Protein AF-A0A6J8AAA7-F1 (afdb_monomer)

Structure (mmCIF, N/CA/C/O backbone):
data_AF-A0A6J8AAA7-F1
#
_entry.id   AF-A0A6J8AAA7-F1
#
loop_
_atom_site.group_PDB
_atom_site.id
_atom_site.type_symbol
_atom_site.label_atom_id
_atom_site.label_alt_id
_atom_site.label_comp_id
_atom_site.label_asym_id
_atom_site.label_entity_id
_atom_site.label_seq_id
_atom_site.pdbx_PDB_ins_code
_atom_site.Cartn_x
_atom_site.Cartn_y
_atom_site.Cartn_z
_atom_site.occupancy
_atom_site.B_iso_or_equiv
_atom_site.auth_seq_id
_atom_site.auth_comp_id
_atom_site.auth_asym_id
_atom_site.auth_atom_id
_atom_site.pdbx_PDB_model_num
ATOM 1 N N . MET A 1 1 ? -55.627 -33.754 107.029 1.00 36.22 1 MET A N 1
ATOM 2 C CA . MET A 1 1 ? -54.976 -35.069 107.126 1.00 36.22 1 MET A CA 1
ATOM 3 C C . MET A 1 1 ? -54.067 -35.157 105.917 1.00 36.22 1 MET A C 1
ATOM 5 O O . MET A 1 1 ? -54.561 -35.447 104.839 1.00 36.22 1 MET A O 1
ATOM 9 N N . ASN A 1 2 ? -52.818 -34.756 106.173 1.00 35.97 2 ASN A N 1
ATOM 10 C CA . ASN A 1 2 ? -51.546 -34.975 105.475 1.00 35.97 2 ASN A CA 1
ATOM 11 C C . ASN A 1 2 ? -51.432 -34.416 104.042 1.00 35.97 2 ASN A C 1
ATOM 13 O O . ASN A 1 2 ? -52.230 -34.781 103.188 1.00 35.97 2 ASN A O 1
ATOM 17 N N . ASP A 1 3 ? -50.614 -33.400 103.747 1.00 39.09 3 ASP A N 1
ATOM 18 C CA . ASP A 1 3 ? -49.159 -33.162 103.955 1.00 39.09 3 ASP A CA 1
ATOM 19 C C . ASP A 1 3 ? -48.295 -33.662 102.776 1.00 39.09 3 ASP A C 1
ATOM 21 O O . ASP A 1 3 ? -48.600 -34.693 102.180 1.00 39.09 3 ASP A O 1
ATOM 25 N N . GLU A 1 4 ? -47.210 -32.904 102.543 1.00 40.69 4 GLU A N 1
ATOM 26 C CA . GLU A 1 4 ? -45.951 -33.203 101.814 1.00 40.69 4 GLU A CA 1
ATOM 27 C C . GLU A 1 4 ? -45.884 -32.817 100.317 1.00 40.69 4 GLU A C 1
ATOM 29 O O . GLU A 1 4 ? -46.681 -33.261 99.494 1.00 40.69 4 GLU A O 1
ATOM 34 N N . GLU A 1 5 ? -45.132 -31.758 99.962 1.00 43.62 5 GLU A N 1
ATOM 35 C CA . GLU A 1 5 ? -43.654 -31.663 99.753 1.00 43.62 5 GLU A CA 1
ATOM 36 C C . GLU A 1 5 ? -43.231 -32.249 98.390 1.00 43.62 5 GLU A C 1
ATOM 38 O O . GLU A 1 5 ? -43.590 -33.361 98.033 1.00 43.62 5 GLU A O 1
ATOM 43 N N . GLU A 1 6 ? -42.721 -31.450 97.449 1.00 42.34 6 GLU A N 1
ATOM 44 C CA . GLU A 1 6 ? -41.347 -30.930 97.295 1.00 42.34 6 GLU A CA 1
ATOM 45 C C . GLU A 1 6 ? -40.509 -31.784 96.312 1.00 42.34 6 GLU A C 1
ATOM 47 O O . GLU A 1 6 ? -40.556 -33.008 96.296 1.00 42.34 6 GLU A O 1
ATOM 52 N N . PHE A 1 7 ? -39.711 -31.066 95.513 1.00 35.59 7 PHE A N 1
ATOM 53 C CA . PHE A 1 7 ? -38.428 -31.452 94.914 1.00 35.59 7 PHE A CA 1
ATOM 54 C C . PHE A 1 7 ? -38.331 -31.669 93.386 1.00 35.59 7 PHE A C 1
ATOM 56 O O . PHE A 1 7 ? -38.690 -32.683 92.796 1.00 35.59 7 PHE A O 1
ATOM 63 N N . SER A 1 8 ? -37.728 -30.639 92.787 1.00 44.31 8 SER A N 1
ATOM 64 C CA . SER A 1 8 ? -36.892 -30.543 91.586 1.00 44.31 8 SER A CA 1
ATOM 65 C C . SER A 1 8 ? -36.182 -31.804 91.077 1.00 44.31 8 SER A C 1
ATOM 67 O O . SER A 1 8 ? -35.507 -32.469 91.856 1.00 44.31 8 SER A O 1
ATOM 69 N N . HIS A 1 9 ? -36.129 -31.968 89.746 1.00 39.09 9 HIS A N 1
ATOM 70 C CA . HIS A 1 9 ? -34.878 -32.214 89.005 1.00 39.09 9 HIS A CA 1
ATOM 71 C C . HIS A 1 9 ? -35.027 -31.914 87.502 1.00 39.09 9 HIS A C 1
ATOM 73 O O . HIS A 1 9 ? -35.901 -32.443 86.819 1.00 39.09 9 HIS A O 1
ATOM 79 N N . GLU A 1 10 ? -34.135 -31.058 87.008 1.00 42.94 10 GLU A N 1
ATOM 80 C CA . GLU A 1 10 ? -33.742 -30.938 85.602 1.00 42.94 10 GLU A CA 1
ATOM 81 C C . GLU A 1 10 ? -33.178 -32.287 85.108 1.00 42.94 10 GLU A C 1
ATOM 83 O O . GLU A 1 10 ? -32.609 -33.049 85.898 1.00 42.94 10 GLU A O 1
ATOM 88 N N . PRO A 1 11 ? -33.259 -32.570 83.800 1.00 45.44 11 PRO A N 1
ATOM 89 C CA . PRO A 1 11 ? -31.979 -32.703 83.125 1.00 45.44 11 PRO A CA 1
ATOM 90 C C . PRO A 1 11 ? -31.897 -31.959 81.791 1.00 45.44 11 PRO A C 1
ATOM 92 O O . PRO A 1 11 ? -32.858 -31.769 81.047 1.00 45.44 11 PRO A O 1
ATOM 95 N N . ASP A 1 12 ? -30.655 -31.571 81.566 1.00 38.53 12 ASP A N 1
ATOM 96 C CA . ASP A 1 12 ? -30.047 -30.761 80.532 1.00 38.53 12 ASP A CA 1
ATOM 97 C C . ASP A 1 12 ? -29.782 -31.557 79.224 1.00 38.53 12 ASP A C 1
ATOM 99 O O . ASP A 1 12 ? -29.761 -32.788 79.204 1.00 38.53 12 ASP A O 1
ATOM 103 N N . VAL A 1 13 ? -29.454 -30.797 78.173 1.00 43.19 13 VAL A N 1
ATOM 104 C CA . VAL A 1 13 ? -28.613 -31.151 77.012 1.00 43.19 13 VAL A CA 1
ATOM 105 C C . VAL A 1 13 ? -29.236 -31.813 75.759 1.00 43.19 13 VAL A C 1
ATOM 107 O O . VAL A 1 13 ? -29.520 -33.001 75.702 1.00 43.19 13 VAL A O 1
ATOM 110 N N . HIS A 1 14 ? -29.248 -30.998 74.691 1.00 46.91 14 HIS A N 1
ATOM 111 C CA . HIS A 1 14 ? -29.038 -31.289 73.256 1.00 46.91 14 HIS A CA 1
ATOM 112 C C . HIS A 1 14 ? -29.807 -32.434 72.566 1.00 46.91 14 HIS A C 1
ATOM 114 O O . HIS A 1 14 ? -29.471 -33.596 72.733 1.00 46.91 14 HIS A O 1
ATOM 120 N N . ASP A 1 15 ? -30.644 -32.089 71.575 1.00 40.94 15 ASP A N 1
ATOM 121 C CA . ASP A 1 15 ? -30.243 -32.236 70.160 1.00 40.94 15 ASP A CA 1
ATOM 122 C C . ASP A 1 15 ? -31.208 -31.476 69.221 1.00 40.94 15 ASP A C 1
ATOM 124 O O . ASP A 1 15 ? -32.373 -31.825 69.042 1.00 40.94 15 ASP A O 1
ATOM 128 N N . MET A 1 16 ? -30.716 -30.396 68.617 1.00 41.22 16 MET A N 1
ATOM 129 C CA . MET A 1 16 ? -31.318 -29.750 67.448 1.00 41.22 16 MET A CA 1
ATOM 130 C C . MET A 1 16 ? -30.318 -29.965 66.313 1.00 41.22 16 MET A C 1
ATOM 132 O O . MET A 1 16 ? -29.199 -29.455 66.432 1.00 41.22 16 MET A O 1
ATOM 136 N N . PRO A 1 17 ? -30.665 -30.636 65.197 1.00 42.09 17 PRO A N 1
ATOM 137 C CA . PRO A 1 17 ? -29.724 -30.832 64.106 1.00 42.09 17 PRO A CA 1
ATOM 138 C C . PRO A 1 17 ? -29.604 -29.526 63.317 1.00 42.09 17 PRO A C 1
ATOM 140 O O . PRO A 1 17 ? -30.240 -29.309 62.287 1.00 42.09 17 PRO A O 1
ATOM 143 N N . SER A 1 18 ? -28.765 -28.623 63.816 1.00 46.88 18 SER A N 1
ATOM 144 C CA . SER A 1 18 ? -28.314 -27.449 63.090 1.00 46.88 18 SER A CA 1
ATOM 145 C C . SER A 1 18 ? -26.912 -27.707 62.546 1.00 46.88 18 SER A C 1
ATOM 147 O O . SER A 1 18 ? -25.972 -27.951 63.299 1.00 46.88 18 SER A O 1
ATOM 149 N N . ARG A 1 19 ? -26.772 -27.490 61.226 1.00 49.47 19 ARG A N 1
ATOM 150 C CA . ARG A 1 19 ? -25.566 -26.942 60.568 1.00 49.47 19 ARG A CA 1
ATOM 151 C C . ARG A 1 19 ? -24.598 -27.917 59.866 1.00 49.47 19 ARG A C 1
ATOM 153 O O . ARG A 1 19 ? -23.401 -27.903 60.127 1.00 49.47 19 ARG A O 1
ATOM 160 N N . ALA A 1 20 ? -25.064 -28.597 58.812 1.00 46.69 20 ALA A N 1
ATOM 161 C CA . ALA A 1 20 ? -24.189 -29.190 57.775 1.00 46.69 20 ALA A CA 1
ATOM 162 C C . ALA A 1 20 ? -23.986 -28.310 56.508 1.00 46.69 20 ALA A C 1
ATOM 164 O O . ALA A 1 20 ? -23.177 -28.627 55.642 1.00 46.69 20 ALA A O 1
ATOM 165 N N . VAL A 1 21 ? -24.661 -27.161 56.392 1.00 45.12 21 VAL A N 1
ATOM 166 C CA . VAL A 1 21 ? -24.661 -26.301 55.181 1.00 45.12 21 VAL A CA 1
ATOM 167 C C . VAL A 1 21 ? -23.391 -25.434 54.937 1.00 45.12 21 VAL A C 1
ATOM 169 O O . VAL A 1 21 ? -23.125 -25.094 53.782 1.00 45.12 21 VAL A O 1
ATOM 172 N N . PRO A 1 22 ? -22.551 -25.049 55.930 1.00 47.41 22 PRO A N 1
ATOM 173 C CA . PRO A 1 22 ? -21.427 -24.135 55.667 1.00 47.41 22 PRO A CA 1
ATOM 174 C C . PRO A 1 22 ? -20.267 -24.738 54.863 1.00 47.41 22 PRO A C 1
ATOM 176 O O . PRO A 1 22 ? -19.518 -23.983 54.242 1.00 47.41 22 PRO A O 1
ATOM 179 N N . ARG A 1 23 ? -20.084 -26.068 54.895 1.00 42.62 23 ARG A N 1
ATOM 180 C CA . ARG A 1 23 ? -18.950 -26.736 54.232 1.00 42.62 23 ARG A CA 1
ATOM 181 C C . ARG A 1 23 ? -19.133 -26.795 52.714 1.00 42.62 23 ARG A C 1
ATOM 183 O O . ARG A 1 23 ? -18.259 -26.309 52.008 1.00 42.62 23 ARG A O 1
ATOM 190 N N . GLN A 1 24 ? -20.310 -27.202 52.230 1.00 50.34 24 GLN A N 1
ATOM 191 C CA . GLN A 1 24 ? -20.616 -27.233 50.790 1.00 50.34 24 GLN A CA 1
ATOM 192 C C . GLN A 1 24 ? -20.524 -25.852 50.126 1.00 50.34 24 GLN A C 1
ATOM 194 O O . GLN A 1 24 ? -19.993 -25.732 49.028 1.00 50.34 24 GLN A O 1
ATOM 199 N N . LYS A 1 25 ? -20.978 -24.777 50.791 1.00 47.81 25 LYS A N 1
ATOM 200 C CA . LYS A 1 25 ? -20.863 -23.417 50.229 1.00 47.81 25 LYS A CA 1
ATOM 201 C C . LYS A 1 25 ? -19.410 -22.963 50.067 1.00 47.81 25 LYS A C 1
ATOM 203 O O . LYS A 1 25 ? -19.099 -22.315 49.075 1.00 47.81 25 LYS A O 1
ATOM 208 N N . LYS A 1 26 ? -18.524 -23.291 51.015 1.00 49.47 26 LYS A N 1
ATOM 209 C CA . LYS A 1 26 ? -17.093 -22.958 50.906 1.00 49.47 26 LYS A CA 1
ATOM 210 C C . LYS A 1 26 ? -16.407 -23.755 49.798 1.00 49.47 26 LYS A C 1
ATOM 212 O O . LYS A 1 26 ? -15.585 -23.197 49.084 1.00 49.47 26 LYS A O 1
ATOM 217 N N . GLU A 1 27 ? -16.790 -25.015 49.636 1.00 58.94 27 GLU A N 1
ATOM 218 C CA . GLU A 1 27 ? -16.270 -25.916 48.605 1.00 58.94 27 GLU A CA 1
ATOM 219 C C . GLU A 1 27 ? -16.672 -25.444 47.199 1.00 58.94 27 GLU A C 1
ATOM 221 O O . GLU A 1 27 ? -15.818 -25.267 46.334 1.00 58.94 27 GLU A O 1
ATOM 226 N N . ILE A 1 28 ? -17.943 -25.068 47.018 1.00 54.06 28 ILE A N 1
ATOM 227 C CA . ILE A 1 28 ? -18.456 -24.487 45.767 1.00 54.06 28 ILE A CA 1
ATOM 228 C C . ILE A 1 28 ? -17.740 -23.173 45.426 1.00 54.06 28 ILE A C 1
ATOM 230 O O . ILE A 1 28 ? -17.341 -22.975 44.282 1.00 54.06 28 ILE A O 1
ATOM 234 N N . VAL A 1 29 ? -17.538 -22.283 46.406 1.00 55.53 29 VAL A N 1
ATOM 235 C CA . VAL A 1 29 ? -16.807 -21.020 46.190 1.00 55.53 29 VAL A CA 1
ATOM 236 C C . VAL A 1 29 ? -15.352 -21.291 45.801 1.00 55.53 29 VAL A C 1
ATOM 238 O O . VAL A 1 29 ? -14.858 -20.681 44.855 1.00 55.53 29 VAL A O 1
ATOM 241 N N . SER A 1 30 ? -14.691 -22.249 46.458 1.00 65.06 30 SER A N 1
ATOM 242 C CA . SER A 1 30 ? -13.317 -22.624 46.114 1.00 65.06 30 SER A CA 1
ATOM 243 C C . SER A 1 30 ? -13.204 -23.228 44.715 1.00 65.06 30 SER A C 1
ATOM 245 O O . SER A 1 30 ? -12.256 -22.926 43.997 1.00 65.06 30 SER A O 1
ATOM 247 N N . GLU A 1 31 ? -14.190 -24.012 44.280 1.00 65.44 31 GLU A N 1
ATOM 248 C CA . GLU A 1 31 ? -14.182 -24.625 42.954 1.00 65.44 31 GLU A CA 1
ATOM 249 C C . GLU A 1 31 ? -14.510 -23.622 41.840 1.00 65.44 31 GLU A C 1
ATOM 251 O O . GLU A 1 31 ? -13.949 -23.696 40.744 1.00 65.44 31 GLU A O 1
ATOM 256 N N . ILE A 1 32 ? -15.360 -22.633 42.128 1.00 59.97 32 ILE A N 1
ATOM 257 C CA . ILE A 1 32 ? -15.607 -21.491 41.241 1.00 59.97 32 ILE A CA 1
ATOM 258 C C . ILE A 1 32 ? -14.330 -20.656 41.080 1.00 59.97 32 ILE A C 1
ATOM 260 O O . ILE A 1 32 ? -13.955 -20.337 39.951 1.00 59.97 32 ILE A O 1
ATOM 264 N N . ASP A 1 33 ? -13.619 -20.359 42.171 1.00 65.69 33 ASP A N 1
ATOM 265 C CA . ASP A 1 33 ? -12.352 -19.619 42.120 1.00 65.69 33 ASP A CA 1
ATOM 266 C C . ASP A 1 33 ? -11.262 -20.382 41.349 1.00 65.69 33 ASP A C 1
ATOM 268 O O . ASP A 1 33 ? -10.479 -19.776 40.609 1.00 65.69 33 ASP A O 1
ATOM 272 N N . LEU A 1 34 ? -11.244 -21.714 41.450 1.00 64.75 34 LEU A N 1
ATOM 273 C CA . LEU A 1 34 ? -10.313 -22.574 40.717 1.00 64.75 34 LEU A CA 1
ATOM 274 C C . LEU A 1 34 ? -10.634 -22.599 39.214 1.00 64.75 34 LEU A C 1
ATOM 276 O O . LEU A 1 34 ? -9.734 -22.428 38.390 1.00 64.75 34 LEU A O 1
ATOM 280 N N . LYS A 1 35 ? -11.917 -22.702 38.841 1.00 68.19 35 LYS A N 1
ATOM 281 C CA . LYS A 1 35 ? -12.373 -22.640 37.439 1.00 68.19 35 LYS A CA 1
ATOM 282 C C . LYS A 1 35 ? -12.124 -21.267 36.806 1.00 68.19 35 LYS A C 1
ATOM 284 O O . LYS A 1 35 ? -11.655 -21.200 35.672 1.00 68.19 35 LYS A O 1
ATOM 289 N N . LEU A 1 36 ? -12.343 -20.180 37.549 1.00 60.81 36 LEU A N 1
ATOM 290 C CA . LEU A 1 36 ? -12.023 -18.813 37.114 1.00 60.81 36 LEU A CA 1
ATOM 291 C C . LEU A 1 36 ? -10.515 -18.611 36.907 1.00 60.81 36 LEU A C 1
ATOM 293 O O . LEU A 1 36 ? -10.104 -17.970 35.938 1.00 60.81 36 LEU A O 1
ATOM 297 N N . SER A 1 37 ? -9.687 -19.186 37.782 1.00 66.88 37 SER A N 1
ATOM 298 C CA . SER A 1 37 ? -8.224 -19.110 37.677 1.00 66.88 37 SER A CA 1
ATOM 299 C C . SER A 1 37 ? -7.692 -19.895 36.474 1.00 66.88 37 SER A C 1
ATOM 301 O O . SER A 1 37 ? -6.821 -19.404 35.755 1.00 66.88 37 SER A O 1
ATOM 303 N N . LEU A 1 38 ? -8.256 -21.075 36.195 1.00 68.56 38 LEU A N 1
ATOM 304 C CA . LEU A 1 38 ? -7.918 -21.880 35.015 1.00 68.56 38 LEU A CA 1
ATOM 305 C C . LEU A 1 38 ? -8.320 -21.182 33.709 1.00 68.56 38 LEU A C 1
ATOM 307 O O . LEU A 1 38 ? -7.537 -21.149 32.762 1.00 68.56 38 LEU A O 1
ATOM 311 N N . GLN A 1 39 ? -9.487 -20.536 33.680 1.00 61.16 39 GLN A N 1
ATOM 312 C CA . GLN A 1 39 ? -9.955 -19.791 32.510 1.00 61.16 39 GLN A CA 1
ATOM 313 C C . GLN A 1 39 ? -9.120 -18.522 32.254 1.00 61.16 39 GLN A C 1
ATOM 315 O O . GLN A 1 39 ? -8.851 -18.166 31.105 1.00 61.16 39 GLN A O 1
ATOM 320 N N . ALA A 1 40 ? -8.649 -17.855 33.314 1.00 59.91 40 ALA A N 1
ATOM 321 C CA . ALA A 1 40 ? -7.703 -16.745 33.204 1.00 59.91 40 ALA A CA 1
ATOM 322 C C . ALA A 1 40 ? -6.335 -17.206 32.666 1.00 59.91 40 ALA A C 1
ATOM 324 O O . ALA A 1 40 ? -5.709 -16.493 31.875 1.00 59.91 40 ALA A O 1
ATOM 325 N N . LEU A 1 41 ? -5.891 -18.416 33.017 1.00 56.91 41 LEU A N 1
ATOM 326 C CA . LEU A 1 41 ? -4.648 -19.000 32.514 1.00 56.91 41 LEU A CA 1
ATOM 327 C C . LEU A 1 41 ? -4.767 -19.422 31.036 1.00 56.91 41 LEU A C 1
ATOM 329 O O . LEU A 1 41 ? -3.854 -19.153 30.253 1.00 56.91 41 LEU A O 1
ATOM 333 N N . GLU A 1 42 ? -5.907 -19.991 30.626 1.00 59.31 42 GLU A N 1
ATOM 334 C CA . GLU A 1 42 ? -6.230 -20.329 29.225 1.00 59.31 42 GLU A CA 1
ATOM 335 C C . GLU A 1 42 ? -6.336 -19.093 28.316 1.00 59.31 42 GLU A C 1
ATOM 337 O O . GLU A 1 42 ? -5.838 -19.082 27.188 1.00 59.31 42 GLU A O 1
ATOM 342 N N . ASN A 1 43 ? -6.947 -18.012 28.804 1.00 54.00 43 ASN A N 1
ATOM 343 C CA . ASN A 1 43 ? -7.040 -16.756 28.057 1.00 54.00 43 ASN A CA 1
ATOM 344 C C . ASN A 1 43 ? -5.672 -16.063 27.932 1.00 54.00 43 ASN A C 1
ATOM 346 O O . ASN A 1 43 ? -5.362 -15.484 26.888 1.00 54.00 43 ASN A O 1
ATOM 350 N N . THR A 1 44 ? -4.821 -16.186 28.956 1.00 49.81 44 THR A N 1
ATOM 351 C CA . THR A 1 44 ? -3.431 -15.708 28.909 1.00 49.81 44 THR A CA 1
ATOM 352 C C . THR A 1 44 ? -2.602 -16.504 27.893 1.00 49.81 44 THR A C 1
ATOM 354 O O . THR A 1 44 ? -1.897 -15.907 27.082 1.00 49.81 44 THR A O 1
ATOM 357 N N . THR A 1 45 ? -2.744 -17.835 27.862 1.00 48.53 45 THR A N 1
ATOM 358 C CA . THR A 1 45 ? -2.028 -18.732 26.927 1.00 48.53 45 THR A CA 1
ATOM 359 C C . THR A 1 45 ? -2.510 -18.630 25.474 1.00 48.53 45 THR A C 1
ATOM 361 O O . THR A 1 45 ? -1.713 -18.789 24.544 1.00 48.53 45 THR A O 1
ATOM 364 N N . ARG A 1 46 ? -3.781 -18.275 25.240 1.00 47.41 46 ARG A N 1
ATOM 365 C CA . ARG A 1 46 ? -4.288 -17.918 23.900 1.00 47.41 46 ARG A CA 1
ATOM 366 C C . ARG A 1 46 ? -3.727 -16.594 23.370 1.00 47.41 46 ARG A C 1
ATOM 368 O O . ARG A 1 46 ? -3.636 -16.426 22.158 1.00 47.41 46 ARG A O 1
ATOM 375 N N . SER A 1 47 ? -3.324 -15.672 24.247 1.00 45.84 47 SER A N 1
ATOM 376 C CA . SER A 1 47 ? -2.724 -14.387 23.855 1.00 45.84 47 SER A CA 1
ATOM 377 C C . SER A 1 47 ? -1.215 -14.499 23.567 1.00 45.84 47 SER A C 1
ATOM 379 O O . SER A 1 47 ? -0.698 -13.824 22.677 1.00 45.84 47 SER A O 1
ATOM 381 N N . THR A 1 48 ? -0.492 -15.401 24.244 1.00 40.62 48 THR A N 1
ATOM 382 C CA . THR A 1 48 ? 0.964 -15.583 24.065 1.00 40.62 48 THR A CA 1
ATOM 383 C C . THR A 1 48 ? 1.380 -16.367 22.817 1.00 40.62 48 THR A C 1
ATOM 385 O O . THR A 1 48 ? 2.558 -16.349 22.469 1.00 40.62 48 THR A O 1
ATOM 388 N N . THR A 1 49 ? 0.460 -17.016 22.097 1.00 39.97 49 THR A N 1
ATOM 389 C CA . THR A 1 49 ? 0.807 -17.887 20.954 1.00 39.97 49 THR A CA 1
ATOM 390 C C . THR A 1 49 ? 0.677 -17.240 19.570 1.00 39.97 49 THR A C 1
ATOM 392 O O . THR A 1 49 ? 1.084 -17.846 18.580 1.00 39.97 49 THR A O 1
ATOM 395 N N . HIS A 1 50 ? 0.209 -15.990 19.455 1.00 44.00 50 HIS A N 1
ATOM 396 C CA . HIS A 1 50 ? 0.178 -15.291 18.166 1.00 44.00 50 HIS A CA 1
ATOM 397 C C . HIS A 1 50 ? 0.354 -13.773 18.340 1.00 44.00 50 HIS A C 1
ATOM 399 O O . HIS A 1 50 ? -0.614 -13.019 18.400 1.00 44.00 50 HIS A O 1
ATOM 405 N N . THR A 1 51 ? 1.599 -13.284 18.374 1.00 47.91 51 THR A N 1
ATOM 406 C CA . THR A 1 51 ? 1.885 -11.843 18.271 1.00 47.91 51 THR A CA 1
ATOM 407 C C . THR A 1 51 ? 1.458 -11.350 16.889 1.00 47.91 51 THR A C 1
ATOM 409 O O . THR A 1 51 ? 2.182 -11.440 15.896 1.00 47.91 51 THR A O 1
ATOM 412 N N . GLN A 1 52 ? 0.217 -10.876 16.787 1.00 61.53 52 GLN A N 1
ATOM 413 C CA . GLN A 1 52 ? -0.335 -10.346 15.550 1.00 61.53 52 GLN A CA 1
ATOM 414 C C . GLN A 1 52 ? 0.472 -9.111 15.131 1.00 61.53 52 GLN A C 1
ATOM 416 O O . GLN A 1 52 ? 0.368 -8.039 15.719 1.00 61.53 52 GLN A O 1
ATOM 421 N N . LYS A 1 53 ? 1.318 -9.264 14.107 1.00 68.25 53 LYS A N 1
ATOM 422 C CA . LYS A 1 53 ? 2.156 -8.175 13.600 1.00 68.25 53 LYS A CA 1
ATOM 423 C C . LYS A 1 53 ? 1.295 -7.201 12.797 1.00 68.25 53 LYS A C 1
ATOM 425 O O . LYS A 1 53 ? 0.935 -7.468 11.648 1.00 68.25 53 LYS A O 1
ATOM 430 N N . PHE A 1 54 ? 0.940 -6.072 13.401 1.00 69.50 54 PHE A N 1
ATOM 431 C CA . PHE A 1 54 ? 0.152 -5.044 12.730 1.00 69.50 54 PHE A CA 1
ATOM 432 C C . PHE A 1 54 ? 0.997 -4.301 11.689 1.00 69.50 54 PHE A C 1
ATOM 434 O O . PHE A 1 54 ? 2.126 -3.897 11.942 1.00 69.50 54 PHE A O 1
ATOM 441 N N . LYS A 1 55 ? 0.429 -4.091 10.495 1.00 71.88 55 LYS A N 1
ATOM 442 C CA . LYS A 1 55 ? 1.066 -3.322 9.408 1.00 71.88 55 LYS A CA 1
ATOM 443 C C . LYS A 1 55 ? 1.262 -1.841 9.761 1.00 71.88 55 LYS A C 1
ATOM 445 O O . LYS A 1 55 ? 2.121 -1.183 9.185 1.00 71.88 55 LYS A O 1
ATOM 450 N N . PHE A 1 56 ? 0.424 -1.316 10.650 1.00 68.56 56 PHE A N 1
ATOM 451 C CA . PHE A 1 56 ? 0.416 0.085 11.048 1.00 68.56 56 PHE A CA 1
ATOM 452 C C . PHE A 1 56 ? 0.508 0.171 12.565 1.00 68.56 56 PHE A C 1
ATOM 454 O O . PHE A 1 56 ? -0.305 -0.455 13.248 1.00 68.56 56 PHE A O 1
ATOM 461 N N . GLU A 1 57 ? 1.428 0.997 13.066 1.00 70.44 57 GLU A N 1
ATOM 462 C CA . GLU A 1 57 ? 1.661 1.186 14.505 1.00 70.44 57 GLU A CA 1
ATOM 463 C C . GLU A 1 57 ? 0.369 1.550 15.241 1.00 70.44 57 GLU A C 1
ATOM 465 O O . GLU A 1 57 ? 0.001 0.945 16.237 1.00 70.44 57 GLU A O 1
ATOM 470 N N . GLY A 1 58 ? -0.439 2.418 14.633 1.00 69.69 58 GLY A N 1
ATOM 471 C CA . GLY A 1 58 ? -1.739 2.787 15.175 1.00 69.69 58 GLY A CA 1
ATOM 472 C C . GLY A 1 58 ? -2.723 1.657 15.429 1.00 69.69 58 GLY A C 1
ATOM 473 O O . GLY A 1 58 ? -3.532 1.754 16.348 1.00 69.69 58 GLY A O 1
ATOM 474 N N . ASN A 1 59 ? -2.681 0.613 14.604 1.00 70.94 59 ASN A N 1
ATOM 475 C CA . ASN A 1 59 ? -3.549 -0.543 14.787 1.00 70.94 59 ASN A CA 1
ATOM 476 C C . ASN A 1 59 ? -3.025 -1.422 15.925 1.00 70.94 59 ASN A C 1
ATOM 478 O O . ASN A 1 59 ? -3.835 -1.978 16.657 1.00 70.94 59 ASN A O 1
ATOM 482 N N . SER A 1 60 ? -1.701 -1.484 16.101 1.00 73.75 60 SER A N 1
ATOM 483 C CA . SER A 1 60 ? -1.059 -2.121 17.255 1.00 73.75 60 SER A CA 1
ATOM 484 C C . SER A 1 60 ? -1.480 -1.440 18.555 1.00 73.75 60 SER A C 1
ATOM 486 O O . SER A 1 60 ? -2.011 -2.086 19.458 1.00 73.75 60 SER A O 1
ATOM 488 N N . THR A 1 61 ? -1.365 -0.110 18.610 1.00 76.81 61 THR A N 1
ATOM 489 C CA . THR A 1 61 ? -1.769 0.690 19.774 1.00 76.81 61 THR A CA 1
ATOM 490 C C . THR A 1 61 ? -3.257 0.525 20.087 1.00 76.81 61 THR A C 1
ATOM 492 O O . THR A 1 61 ? -3.627 0.302 21.237 1.00 76.81 61 THR A O 1
ATOM 495 N N . GLN A 1 62 ? -4.126 0.585 19.070 1.00 77.19 62 GLN A N 1
ATOM 496 C CA . GLN A 1 62 ? -5.570 0.425 19.264 1.00 77.19 62 GLN A CA 1
ATOM 497 C C . GLN A 1 62 ? -5.937 -0.992 19.717 1.00 77.19 62 GLN A C 1
ATOM 499 O O . GLN A 1 62 ? -6.828 -1.146 20.549 1.00 77.19 62 GLN A O 1
ATOM 504 N N . HIS A 1 63 ? -5.266 -2.016 19.185 1.00 77.19 63 HIS A N 1
ATOM 505 C CA . HIS A 1 63 ? -5.470 -3.395 19.611 1.00 77.19 63 HIS A CA 1
ATOM 506 C C . HIS A 1 63 ? -5.064 -3.582 21.073 1.00 77.19 63 HIS A C 1
ATOM 508 O O . HIS A 1 63 ? -5.869 -4.071 21.852 1.00 77.19 63 HIS A O 1
ATOM 514 N N . SER A 1 64 ? -3.873 -3.115 21.464 1.00 77.12 64 SER A N 1
ATOM 515 C CA . SER A 1 64 ? -3.402 -3.168 22.854 1.00 77.12 64 SER A CA 1
ATOM 516 C C . SER A 1 64 ? -4.368 -2.466 23.815 1.00 77.12 64 SER A C 1
ATOM 518 O O . SER A 1 64 ? -4.784 -3.047 24.818 1.00 77.12 64 SER A O 1
ATOM 520 N N . PHE A 1 65 ? -4.820 -1.257 23.457 1.00 82.88 65 PHE A N 1
ATOM 521 C CA . PHE A 1 65 ? -5.826 -0.535 24.234 1.00 82.88 65 PHE A CA 1
ATOM 522 C C . PHE A 1 65 ? -7.123 -1.345 24.378 1.00 82.88 65 PHE A C 1
ATOM 524 O O . PHE A 1 65 ? -7.645 -1.470 25.482 1.00 82.88 65 PHE A O 1
ATOM 531 N N . ASN A 1 66 ? -7.634 -1.923 23.285 1.00 84.56 66 ASN A N 1
ATOM 532 C CA . ASN A 1 66 ? -8.863 -2.719 23.310 1.00 84.56 66 ASN A CA 1
ATOM 533 C C . ASN A 1 66 ? -8.708 -3.991 24.153 1.00 84.56 66 ASN A C 1
ATOM 535 O O . ASN A 1 66 ? -9.602 -4.305 24.933 1.00 84.56 66 ASN A O 1
ATOM 539 N N . SER A 1 67 ? -7.584 -4.697 24.025 1.00 80.75 67 SER A N 1
ATOM 540 C CA . SER A 1 67 ? -7.287 -5.894 24.815 1.00 80.75 67 SER A CA 1
ATOM 541 C C . SER A 1 67 ? -7.257 -5.587 26.309 1.00 80.75 67 SER A C 1
ATOM 543 O O . SER A 1 67 ? -7.823 -6.338 27.097 1.00 80.75 67 SER A O 1
ATOM 545 N N . LEU A 1 68 ? -6.664 -4.455 26.698 1.00 85.06 68 LEU A N 1
ATOM 546 C CA . LEU A 1 68 ? -6.625 -4.029 28.094 1.00 85.06 68 LEU A CA 1
ATOM 547 C C . LEU A 1 68 ? -8.026 -3.678 28.621 1.00 85.06 68 LEU A C 1
ATOM 549 O O . LEU A 1 68 ? -8.385 -4.113 29.711 1.00 85.06 68 LEU A O 1
ATOM 553 N N . ARG A 1 69 ? -8.859 -2.971 27.840 1.00 87.56 69 ARG A N 1
ATOM 554 C CA . ARG A 1 69 ? -10.251 -2.684 28.250 1.00 87.56 69 ARG A CA 1
ATOM 555 C C . ARG A 1 69 ? -11.094 -3.955 28.371 1.00 87.56 69 ARG A C 1
ATOM 557 O O . ARG A 1 69 ? -11.952 -4.035 29.244 1.00 87.56 69 ARG A O 1
ATOM 564 N N . LEU A 1 70 ? -10.859 -4.954 27.518 1.00 81.88 70 LEU A N 1
ATOM 565 C CA . LEU A 1 70 ? -11.526 -6.255 27.624 1.00 81.88 70 LEU A CA 1
ATOM 566 C C . LEU A 1 70 ? -11.155 -6.982 28.923 1.00 81.88 70 LEU A C 1
ATOM 568 O O . LEU A 1 70 ? -12.041 -7.513 29.590 1.00 81.88 70 LEU A O 1
ATOM 572 N N . ASP A 1 71 ? -9.877 -6.967 29.304 1.00 82.50 71 ASP A N 1
ATOM 573 C CA . ASP A 1 71 ? -9.405 -7.547 30.567 1.00 82.50 71 ASP A CA 1
ATOM 574 C C . ASP A 1 71 ? -10.021 -6.845 31.790 1.00 82.50 71 ASP A C 1
ATOM 576 O O . ASP A 1 71 ? -10.479 -7.491 32.733 1.00 82.50 71 ASP A O 1
ATOM 580 N N . GLU A 1 72 ? -10.128 -5.517 31.767 1.00 84.19 72 GLU A N 1
ATOM 581 C CA . GLU A 1 72 ? -10.790 -4.775 32.843 1.00 84.19 72 GLU A CA 1
ATOM 582 C C . GLU A 1 72 ? -12.283 -5.079 32.934 1.00 84.19 72 GLU A C 1
ATOM 584 O O . GLU A 1 72 ? -12.792 -5.260 34.037 1.00 84.19 72 GLU A O 1
ATOM 589 N N . ILE A 1 73 ? -12.989 -5.196 31.804 1.00 86.50 73 ILE A N 1
ATOM 590 C CA . ILE A 1 73 ? -14.400 -5.612 31.790 1.00 86.50 73 ILE A CA 1
ATOM 591 C C . ILE A 1 73 ? -14.546 -7.009 32.406 1.00 86.50 73 ILE A C 1
ATOM 593 O O . ILE A 1 73 ? -15.462 -7.246 33.198 1.00 86.50 73 ILE A O 1
ATOM 597 N N . PHE A 1 74 ? -13.626 -7.925 32.098 1.00 85.69 74 PHE A N 1
ATOM 598 C CA . PHE A 1 74 ? -13.608 -9.258 32.694 1.00 85.69 74 PHE A CA 1
ATOM 599 C C . PHE A 1 74 ? -13.396 -9.198 34.216 1.00 85.69 74 PHE A C 1
ATOM 601 O O . PHE A 1 74 ? -14.128 -9.833 34.979 1.00 85.69 74 PHE A O 1
ATOM 608 N N . LYS A 1 75 ? -12.463 -8.362 34.683 1.00 83.25 75 LYS A N 1
ATOM 609 C CA . LYS A 1 75 ? -12.237 -8.120 36.117 1.00 83.25 75 LYS A CA 1
ATOM 610 C C . LYS A 1 75 ? -13.460 -7.512 36.799 1.00 83.25 75 LYS A C 1
ATOM 612 O O . LYS A 1 75 ? -13.838 -7.977 37.873 1.00 83.25 75 LYS A O 1
ATOM 617 N N . VAL A 1 76 ? -14.121 -6.536 36.176 1.00 87.50 76 VAL A N 1
ATOM 618 C CA . VAL A 1 76 ? -15.370 -5.944 36.682 1.00 87.50 76 VAL A CA 1
ATOM 619 C C . VAL A 1 76 ? -16.435 -7.020 36.870 1.00 87.50 76 VAL A C 1
ATOM 621 O O . VAL A 1 76 ? -17.044 -7.076 37.937 1.00 87.50 76 VAL A O 1
ATOM 624 N N . LYS A 1 77 ? -16.613 -7.913 35.886 1.00 83.44 77 LYS A N 1
ATOM 625 C CA . LYS A 1 77 ? -17.547 -9.041 35.996 1.00 83.44 77 LYS A CA 1
ATOM 626 C C . LYS A 1 77 ? -17.236 -9.901 37.226 1.00 83.44 77 LYS A C 1
ATOM 628 O O . LYS A 1 77 ? -18.126 -10.134 38.039 1.00 83.44 77 LYS A O 1
ATOM 633 N N . SER A 1 78 ? -15.966 -10.262 37.426 1.00 81.56 78 SER A N 1
ATOM 634 C CA . SER A 1 78 ? -15.547 -11.059 38.590 1.00 81.56 78 SER A CA 1
ATOM 635 C C . SER A 1 78 ? -15.777 -10.346 39.933 1.00 81.56 78 SER A C 1
ATOM 637 O O . SER A 1 78 ? -16.158 -10.973 40.920 1.00 81.56 78 SER A O 1
ATOM 639 N N . PHE A 1 79 ? -15.587 -9.021 39.993 1.00 86.44 79 PHE A N 1
ATOM 640 C CA . PHE A 1 79 ? -15.837 -8.251 41.212 1.00 86.44 79 PHE A CA 1
ATOM 641 C C . PHE A 1 79 ? -17.324 -8.168 41.545 1.00 86.44 79 PHE A C 1
ATOM 643 O O . PHE A 1 79 ? -17.675 -8.225 42.722 1.00 86.44 79 PHE A O 1
ATOM 650 N N . ILE A 1 80 ? -18.187 -8.072 40.532 1.00 85.50 80 ILE A N 1
ATOM 651 C CA . ILE A 1 80 ? -19.642 -8.090 40.715 1.00 85.50 80 ILE A CA 1
ATOM 652 C C . ILE A 1 80 ? -20.094 -9.461 41.233 1.00 85.50 80 ILE A C 1
ATOM 654 O O . ILE A 1 80 ? -20.821 -9.515 42.221 1.00 85.50 80 ILE A O 1
ATOM 658 N N . GLU A 1 81 ? -19.613 -10.556 40.637 1.00 85.31 81 GLU A N 1
ATOM 659 C CA . GLU A 1 81 ? -19.936 -11.930 41.063 1.00 85.31 81 GLU A CA 1
ATOM 660 C C . GLU A 1 81 ? -19.513 -12.209 42.515 1.00 85.31 81 GLU A C 1
ATOM 662 O O . GLU A 1 81 ? -20.211 -12.902 43.252 1.00 85.31 81 GLU A O 1
ATOM 667 N N . ARG A 1 82 ? -18.404 -11.607 42.960 1.00 85.81 82 ARG A N 1
ATOM 668 C CA . ARG A 1 82 ? -17.890 -11.704 44.337 1.00 85.81 82 ARG A CA 1
ATOM 669 C C . ARG A 1 82 ? -18.515 -10.692 45.311 1.00 85.81 82 ARG A C 1
ATOM 671 O O . ARG A 1 82 ? -18.078 -10.605 46.455 1.00 85.81 82 ARG A O 1
ATOM 678 N N . GLY A 1 83 ? -19.492 -9.890 44.876 1.00 85.38 83 GLY A N 1
ATOM 679 C CA . GLY A 1 83 ? -20.157 -8.873 45.704 1.00 85.38 83 GLY A CA 1
ATOM 680 C C . GLY A 1 83 ? -19.306 -7.634 46.024 1.00 85.38 83 GLY A C 1
ATOM 681 O O . GLY A 1 83 ? -19.708 -6.790 46.825 1.00 85.38 83 GLY A O 1
ATOM 682 N N . SER A 1 84 ? -18.140 -7.474 45.392 1.00 87.69 84 SER A N 1
ATOM 683 C CA . SER A 1 84 ? -17.221 -6.347 45.600 1.00 87.69 84 SER A CA 1
ATOM 684 C C . SER A 1 84 ? -17.552 -5.166 44.678 1.00 87.69 84 SER A C 1
ATOM 686 O O . SER A 1 84 ? -16.787 -4.774 43.792 1.00 87.69 84 SER A O 1
ATOM 688 N N . LEU A 1 85 ? -18.719 -4.560 44.905 1.00 86.75 85 LEU A N 1
ATOM 689 C CA . LEU A 1 85 ? -19.239 -3.451 44.092 1.00 86.75 85 LEU A CA 1
ATOM 690 C C . LEU A 1 85 ? -18.316 -2.222 44.087 1.00 86.75 85 LEU A C 1
ATOM 692 O O . LEU A 1 85 ? -18.168 -1.559 43.063 1.00 86.75 85 LEU A O 1
ATOM 696 N N . LYS A 1 86 ? -17.638 -1.932 45.205 1.00 88.88 86 LYS A N 1
ATOM 697 C CA . LYS A 1 86 ? -16.724 -0.782 45.317 1.00 88.88 86 LYS A CA 1
ATOM 698 C C . LYS A 1 86 ? -15.507 -0.913 44.391 1.00 88.88 86 LYS A C 1
ATOM 700 O O . LYS A 1 86 ? -15.103 0.071 43.775 1.00 88.88 86 LYS A O 1
ATOM 705 N N . ALA A 1 87 ? -14.940 -2.115 44.273 1.00 81.94 87 ALA A N 1
ATOM 706 C CA . ALA A 1 87 ? -13.814 -2.379 43.377 1.00 81.94 87 ALA A CA 1
ATOM 707 C C . ALA A 1 87 ? -14.247 -2.331 41.904 1.00 81.94 87 ALA A C 1
ATOM 709 O O . ALA A 1 87 ? -13.558 -1.724 41.084 1.00 81.94 87 ALA A O 1
ATOM 710 N N . ALA A 1 88 ? -15.423 -2.891 41.592 1.00 83.94 88 ALA A N 1
ATOM 711 C CA . ALA A 1 88 ? -16.020 -2.826 40.261 1.00 83.94 88 ALA A CA 1
ATOM 712 C C . ALA A 1 88 ? -16.250 -1.374 39.804 1.00 83.94 88 ALA A C 1
ATOM 714 O O . ALA A 1 88 ? -15.820 -0.995 38.716 1.00 83.94 88 ALA A O 1
ATOM 715 N N . LEU A 1 89 ? -16.859 -0.540 40.655 1.00 88.19 89 LEU A N 1
ATOM 716 C CA . LEU A 1 89 ? -17.111 0.874 40.357 1.00 88.19 89 LEU A CA 1
ATOM 717 C C . LEU A 1 89 ? -15.819 1.673 40.165 1.00 88.19 89 LEU A C 1
ATOM 719 O O . LEU A 1 89 ? -15.742 2.498 39.256 1.00 88.19 89 LEU A O 1
ATOM 723 N N . LYS A 1 90 ? -14.789 1.413 40.981 1.00 90.94 90 LYS A N 1
ATOM 724 C CA . LYS A 1 90 ? -13.481 2.063 40.827 1.00 90.94 90 LYS A CA 1
ATOM 725 C C . LYS A 1 90 ? -12.863 1.747 39.461 1.00 90.94 90 LYS A C 1
ATOM 727 O O . LYS A 1 90 ? -12.479 2.668 38.743 1.00 90.94 90 LYS A O 1
ATOM 732 N N . LEU A 1 91 ? -12.817 0.466 39.090 1.00 87.38 91 LEU A N 1
ATOM 733 C CA . LEU A 1 91 ? -12.214 0.018 37.833 1.00 87.38 91 LEU A CA 1
ATOM 734 C C . LEU A 1 91 ? -13.001 0.507 36.604 1.00 87.38 91 LEU A C 1
ATOM 736 O O . LEU A 1 91 ? -12.407 0.902 35.599 1.00 87.38 91 LEU A O 1
ATOM 740 N N . LEU A 1 92 ? -14.335 0.559 36.695 1.00 88.44 92 LEU A N 1
ATOM 741 C CA . LEU A 1 92 ? -15.181 1.177 35.670 1.00 88.44 92 LEU A CA 1
ATOM 742 C C . LEU A 1 92 ? -14.894 2.674 35.515 1.00 88.44 92 LEU A C 1
ATOM 744 O O . LEU A 1 92 ? -14.777 3.149 34.389 1.00 88.44 92 LEU A O 1
ATOM 748 N N . GLY A 1 93 ? -14.725 3.409 36.618 1.00 86.81 93 GLY A N 1
ATOM 749 C CA . GLY A 1 93 ? -14.388 4.834 36.575 1.00 86.81 93 GLY A CA 1
ATOM 750 C C . GLY A 1 93 ? -13.019 5.112 35.943 1.00 86.81 93 GLY A C 1
ATOM 751 O O . GLY A 1 93 ? -12.862 6.068 35.185 1.00 86.81 93 GLY A O 1
ATOM 752 N N . GLU A 1 94 ? -12.023 4.263 36.205 1.00 86.81 94 GLU A N 1
ATOM 753 C CA . GLU A 1 94 ? -10.711 4.325 35.542 1.00 86.81 94 GLU A CA 1
ATOM 754 C C . GLU A 1 94 ? -10.827 4.027 34.039 1.00 86.81 94 GLU A C 1
ATOM 756 O O . GLU A 1 94 ? -10.272 4.756 33.210 1.00 86.81 94 GLU A O 1
ATOM 761 N N . SER A 1 95 ? -11.635 3.026 33.681 1.00 85.88 95 SER A N 1
ATOM 762 C CA . SER A 1 95 ? -11.916 2.664 32.288 1.00 85.88 95 SER A CA 1
ATOM 763 C C . SER A 1 95 ? -12.630 3.778 31.523 1.00 85.88 95 SER A C 1
ATOM 765 O O . SER A 1 95 ? -12.280 4.083 30.382 1.00 85.88 95 SER A O 1
ATOM 767 N N . GLU A 1 96 ? -13.599 4.435 32.160 1.00 82.12 96 GLU A N 1
ATOM 768 C CA . GLU A 1 96 ? -14.323 5.571 31.595 1.00 82.12 96 GLU A CA 1
ATOM 769 C C . GLU A 1 96 ? -13.382 6.750 31.312 1.00 82.12 96 GLU A C 1
ATOM 771 O O . GLU A 1 96 ? -13.427 7.332 30.225 1.00 82.12 96 GLU A O 1
ATOM 776 N N . LYS A 1 97 ? -12.486 7.082 32.253 1.00 85.94 97 LYS A N 1
ATOM 777 C CA . LYS A 1 97 ? -11.477 8.137 32.064 1.00 85.94 97 LYS A CA 1
ATOM 778 C C . LYS A 1 97 ? -10.556 7.829 30.885 1.00 85.94 97 LYS A C 1
ATOM 780 O O . LYS A 1 97 ? -10.359 8.690 30.030 1.00 85.94 97 LYS A O 1
ATOM 785 N N . ALA A 1 98 ? -10.056 6.597 30.794 1.00 84.06 98 ALA A N 1
ATOM 786 C CA . ALA A 1 98 ? -9.195 6.174 29.692 1.00 84.06 98 ALA A CA 1
ATOM 787 C C . ALA A 1 98 ? -9.904 6.259 28.327 1.00 84.06 98 ALA A C 1
ATOM 789 O O . ALA A 1 98 ? -9.302 6.670 27.333 1.00 84.06 98 ALA A O 1
ATOM 790 N N . LEU A 1 99 ? -11.196 5.917 28.268 1.00 84.88 99 LEU A N 1
ATOM 791 C CA . LEU A 1 99 ? -12.006 6.048 27.053 1.00 84.88 99 LEU A CA 1
ATOM 792 C C . LEU A 1 99 ? -12.262 7.512 26.671 1.00 84.88 99 LEU A C 1
ATOM 794 O O . LEU A 1 99 ? -12.199 7.851 25.486 1.00 84.88 99 LEU A O 1
ATOM 798 N N . LYS A 1 100 ? -12.520 8.392 27.647 1.00 82.94 100 LYS A N 1
ATOM 799 C CA . LYS A 1 100 ? -12.667 9.838 27.408 1.00 82.94 100 LYS A CA 1
ATOM 800 C C . LYS A 1 100 ? -11.385 10.440 26.839 1.00 82.94 100 LYS A C 1
ATOM 802 O O . LYS A 1 100 ? -11.456 11.154 25.837 1.00 82.94 100 LYS A O 1
ATOM 807 N N . GLU A 1 101 ? -10.234 10.091 27.408 1.00 83.25 101 GLU A N 1
ATOM 808 C CA . GLU A 1 101 ? -8.942 10.574 26.915 1.00 83.25 101 GLU A CA 1
ATOM 809 C C . GLU A 1 101 ? -8.643 10.044 25.506 1.00 83.25 101 GLU A C 1
ATOM 811 O O . GLU A 1 101 ? -8.270 10.808 24.617 1.00 83.25 101 GLU A O 1
ATOM 816 N N . LEU A 1 102 ? -8.933 8.767 25.229 1.00 84.12 102 LEU A N 1
ATOM 817 C CA . LEU A 1 102 ? -8.788 8.221 23.878 1.00 84.12 102 LEU A CA 1
ATOM 818 C C . LEU A 1 102 ? -9.681 8.946 22.858 1.00 84.12 102 LEU A C 1
ATOM 820 O O . LEU A 1 102 ? -9.249 9.236 21.739 1.00 84.12 102 LEU A O 1
ATOM 824 N N . ASN A 1 103 ? -10.932 9.239 23.214 1.00 82.88 103 ASN A N 1
ATOM 825 C CA . ASN A 1 103 ? -11.848 9.965 22.336 1.00 82.88 103 ASN A CA 1
ATOM 826 C C . ASN A 1 103 ? -11.349 11.387 22.054 1.00 82.88 103 ASN A C 1
ATOM 828 O O . ASN A 1 103 ? -11.431 11.851 20.915 1.00 82.88 103 ASN A O 1
ATOM 832 N N . LYS A 1 104 ? -10.779 12.061 23.057 1.00 82.19 104 LYS A N 1
ATOM 833 C CA . LYS A 1 104 ? -10.131 13.367 22.896 1.00 82.19 104 LYS A CA 1
ATOM 834 C C . LYS A 1 104 ? -8.947 13.284 21.930 1.00 82.19 104 LYS A C 1
ATOM 836 O O . LYS A 1 104 ? -8.917 14.021 20.944 1.00 82.19 104 LYS A O 1
ATOM 841 N N . VAL A 1 105 ? -8.049 12.322 22.134 1.00 81.38 105 VAL A N 1
ATOM 842 C CA . VAL A 1 105 ? -6.911 12.044 21.244 1.00 81.38 105 VAL A CA 1
ATOM 843 C C . VAL A 1 105 ? -7.364 11.792 19.800 1.00 81.38 105 VAL A C 1
ATOM 845 O O . VAL A 1 105 ? -6.791 12.343 18.860 1.00 81.38 105 VAL A O 1
ATOM 848 N N . LYS A 1 106 ? -8.439 11.021 19.593 1.00 80.19 106 LYS A N 1
ATOM 849 C CA . LYS A 1 106 ? -9.003 10.769 18.255 1.00 80.19 106 LYS A CA 1
ATOM 850 C C . LYS A 1 106 ? -9.544 12.034 17.590 1.00 80.19 106 LYS A C 1
ATOM 852 O O . LYS A 1 106 ? -9.313 12.226 16.399 1.00 80.19 106 LYS A O 1
ATOM 857 N N . ARG A 1 107 ? -10.226 12.905 18.341 1.00 81.06 107 ARG A N 1
ATOM 858 C CA . ARG A 1 107 ? -10.712 14.199 17.827 1.00 81.06 107 ARG A CA 1
ATOM 859 C C . ARG A 1 107 ? -9.559 15.107 17.402 1.00 81.06 107 ARG A C 1
ATOM 861 O O . ARG A 1 107 ? -9.660 15.775 16.376 1.00 81.06 107 ARG A O 1
ATOM 868 N N . ILE A 1 108 ? -8.461 15.105 18.158 1.00 76.19 108 ILE A N 1
ATOM 869 C CA . ILE A 1 108 ? -7.242 15.840 17.799 1.00 76.19 108 ILE A CA 1
ATOM 870 C C . ILE A 1 108 ? -6.631 15.261 16.519 1.00 76.19 108 ILE A C 1
ATOM 872 O O . ILE A 1 108 ? -6.338 16.017 15.594 1.00 76.19 108 ILE A O 1
ATOM 876 N N . ALA A 1 109 ? -6.513 13.932 16.428 1.00 80.69 109 ALA A N 1
ATOM 877 C CA . ALA A 1 109 ? -5.980 13.248 15.250 1.00 80.69 109 ALA A CA 1
ATOM 878 C C . ALA A 1 109 ? -6.750 13.597 13.971 1.00 80.69 109 ALA A C 1
ATOM 880 O O . ALA A 1 109 ? -6.144 13.812 12.922 1.00 80.69 109 ALA A O 1
ATOM 881 N N . ASP A 1 110 ? -8.081 13.635 14.059 1.00 77.94 110 ASP A N 1
ATOM 882 C CA . ASP A 1 110 ? -8.952 13.904 12.915 1.00 77.94 110 ASP A CA 1
ATOM 883 C C . ASP A 1 110 ? -8.835 15.357 12.433 1.00 77.94 110 ASP A C 1
ATOM 885 O O . ASP A 1 110 ? -8.878 15.615 11.234 1.00 77.94 110 ASP A O 1
ATOM 889 N N . LYS A 1 111 ? -8.596 16.297 13.357 1.00 79.81 111 LYS A N 1
ATOM 890 C CA . LYS A 1 111 ? -8.472 17.724 13.040 1.00 79.81 111 LYS A CA 1
ATOM 891 C C . LYS A 1 111 ? -7.055 18.162 12.640 1.00 79.81 111 LYS A C 1
ATOM 893 O O . LYS A 1 111 ? -6.927 19.041 11.794 1.00 79.81 111 LYS A O 1
ATOM 898 N N . TYR A 1 112 ? -6.000 17.587 13.226 1.00 76.25 112 TYR A N 1
ATOM 899 C CA . TYR A 1 112 ? -4.622 18.108 13.122 1.00 76.25 112 TYR A CA 1
ATOM 900 C C . TYR A 1 112 ? -3.571 17.102 12.616 1.00 76.25 112 TYR A C 1
ATOM 902 O O . TYR A 1 112 ? -2.413 17.480 12.431 1.00 76.25 112 TYR A O 1
ATOM 910 N N . ALA A 1 113 ? -3.980 15.868 12.298 1.00 79.50 113 ALA A N 1
ATOM 911 C CA . ALA A 1 113 ? -3.135 14.729 11.917 1.00 79.50 113 ALA A CA 1
ATOM 912 C C . ALA A 1 113 ? -2.380 14.050 13.081 1.00 79.50 113 ALA A C 1
ATOM 914 O O . ALA A 1 113 ? -2.370 14.506 14.222 1.00 79.50 113 ALA A O 1
ATOM 915 N N . ARG A 1 114 ? -1.813 12.869 12.796 1.00 78.44 114 ARG A N 1
ATOM 916 C CA . ARG A 1 114 ? -1.316 11.909 13.800 1.00 78.44 114 ARG A CA 1
ATOM 917 C C . ARG A 1 114 ? -0.030 12.333 14.510 1.00 78.44 114 ARG A C 1
ATOM 919 O O . ARG A 1 114 ? 0.142 12.036 15.679 1.00 78.44 114 ARG A O 1
ATOM 926 N N . ASP A 1 115 ? 0.867 12.989 13.805 1.00 77.94 115 ASP A N 1
ATOM 927 C CA . ASP A 1 115 ? 2.120 13.505 14.359 1.00 77.94 115 ASP A CA 1
ATOM 928 C C . ASP A 1 115 ? 1.891 14.645 15.363 1.00 77.94 115 ASP A C 1
ATOM 930 O O . ASP A 1 115 ? 2.655 14.786 16.306 1.00 77.94 115 ASP A O 1
ATOM 934 N N . VAL A 1 116 ? 0.801 15.408 15.228 1.00 80.56 116 VAL A N 1
ATOM 935 C CA . VAL A 1 116 ? 0.383 16.378 16.257 1.00 80.56 116 VAL A CA 1
ATOM 936 C C . VAL A 1 116 ? -0.091 15.671 17.526 1.00 80.56 116 VAL A C 1
ATOM 938 O O . VAL A 1 116 ? 0.128 16.164 18.624 1.00 80.56 116 VAL A O 1
ATOM 941 N N . VAL A 1 117 ? -0.727 14.507 17.391 1.00 80.69 117 VAL A N 1
ATOM 942 C CA . VAL A 1 117 ? -1.152 13.698 18.542 1.00 80.69 117 VAL A CA 1
ATOM 943 C C . VAL A 1 117 ? 0.040 13.153 19.318 1.00 80.69 117 VAL A C 1
ATOM 945 O O . VAL A 1 117 ? -0.005 13.139 20.539 1.00 80.69 117 VAL A O 1
ATOM 948 N N . GLU A 1 118 ? 1.084 12.713 18.621 1.00 78.25 118 GLU A N 1
ATOM 949 C CA . GLU A 1 118 ? 2.316 12.211 19.240 1.00 78.25 118 GLU A CA 1
ATOM 950 C C . GLU A 1 118 ? 2.970 13.309 20.091 1.00 78.25 118 GLU A C 1
ATOM 952 O O . GLU A 1 118 ? 3.136 13.134 21.291 1.00 78.25 118 GLU A O 1
ATOM 957 N N . GLU A 1 119 ? 3.153 14.506 19.524 1.00 80.94 119 GLU A N 1
ATOM 958 C CA . GLU A 1 119 ? 3.649 15.680 20.264 1.00 80.94 119 GLU A CA 1
ATOM 959 C C . GLU A 1 119 ? 2.738 16.117 21.418 1.00 80.94 119 GLU A C 1
ATOM 961 O O . GLU A 1 119 ? 3.206 16.688 22.399 1.00 80.94 119 GLU A O 1
ATOM 966 N N . TYR A 1 120 ? 1.428 15.901 21.285 1.00 80.12 120 TYR A N 1
ATOM 967 C CA . TYR A 1 120 ? 0.447 16.250 22.308 1.00 80.12 120 TYR A CA 1
ATOM 968 C C . TYR A 1 120 ? 0.475 15.273 23.494 1.00 80.12 120 TYR A C 1
ATOM 970 O O . TYR A 1 120 ? 0.262 15.691 24.629 1.00 80.12 120 TYR A O 1
ATOM 978 N N . ILE A 1 121 ? 0.718 13.984 23.240 1.00 76.19 121 ILE A N 1
ATOM 979 C CA . ILE A 1 121 ? 0.814 12.945 24.276 1.00 76.19 121 ILE A CA 1
ATOM 980 C C . ILE A 1 121 ? 2.189 12.982 24.964 1.00 76.19 121 ILE A C 1
ATOM 982 O O . ILE A 1 121 ? 2.265 12.741 26.166 1.00 76.19 121 ILE A O 1
ATOM 986 N N . ASP A 1 122 ? 3.248 13.327 24.227 1.00 65.94 122 ASP A N 1
ATOM 987 C CA . ASP A 1 122 ? 4.640 13.321 24.698 1.00 65.94 122 ASP A CA 1
ATOM 988 C C . ASP A 1 122 ? 5.044 14.564 25.521 1.00 65.94 122 ASP A C 1
ATOM 990 O O . ASP A 1 122 ? 6.213 14.692 25.887 1.00 65.94 122 ASP A O 1
ATOM 994 N N . ASP A 1 123 ? 4.125 15.491 25.828 1.00 63.88 123 ASP A N 1
ATOM 995 C CA . ASP A 1 123 ? 4.418 16.687 26.633 1.00 63.88 123 ASP A CA 1
ATOM 996 C C . ASP A 1 123 ? 4.005 16.508 28.113 1.00 63.88 123 ASP A C 1
ATOM 998 O O . ASP A 1 123 ? 2.837 16.718 28.463 1.00 63.88 123 ASP A O 1
ATOM 1002 N N . PRO A 1 124 ? 4.939 16.143 29.018 1.00 56.41 124 PRO A N 1
ATOM 1003 C CA . PRO A 1 124 ? 4.655 15.981 30.444 1.00 56.41 124 PRO A CA 1
ATOM 1004 C C . PRO A 1 124 ? 4.527 17.310 31.210 1.00 56.41 124 PRO A C 1
ATOM 1006 O O . PRO A 1 124 ? 4.337 17.285 32.425 1.00 56.41 124 PRO A O 1
ATOM 1009 N N . LEU A 1 125 ? 4.677 18.472 30.561 1.00 52.56 125 LEU A N 1
ATOM 1010 C CA . LEU A 1 125 ? 5.132 19.691 31.238 1.00 52.56 125 LEU A CA 1
ATOM 1011 C C . LEU A 1 125 ? 4.064 20.746 31.533 1.00 52.56 125 LEU A C 1
ATOM 1013 O O . LEU A 1 125 ? 4.415 21.861 31.902 1.00 52.56 125 LEU A O 1
ATOM 1017 N N . THR A 1 126 ? 2.769 20.439 31.452 1.00 41.66 126 THR A N 1
ATOM 1018 C CA . THR A 1 126 ? 1.758 21.365 31.992 1.00 41.66 126 THR A CA 1
ATOM 1019 C C . THR A 1 126 ? 0.583 20.642 32.628 1.00 41.66 126 THR A C 1
ATOM 1021 O O . THR A 1 126 ? -0.099 19.825 32.006 1.00 41.66 126 THR A O 1
ATOM 1024 N N . ASP A 1 127 ? 0.343 20.980 33.891 1.00 45.88 127 ASP A N 1
ATOM 1025 C CA . ASP A 1 127 ? -0.856 20.625 34.635 1.00 45.88 127 ASP A CA 1
ATOM 1026 C C . ASP A 1 127 ? -2.109 21.141 33.902 1.00 45.88 127 ASP A C 1
ATOM 1028 O O . ASP A 1 127 ? -2.031 22.024 33.044 1.00 45.88 127 ASP A O 1
ATOM 1032 N N . ASN A 1 128 ? -3.257 20.538 34.187 1.00 45.34 128 ASN A N 1
ATOM 1033 C CA . ASN A 1 128 ? -4.471 20.457 33.358 1.00 45.34 128 ASN A CA 1
ATOM 1034 C C . ASN A 1 128 ? -5.232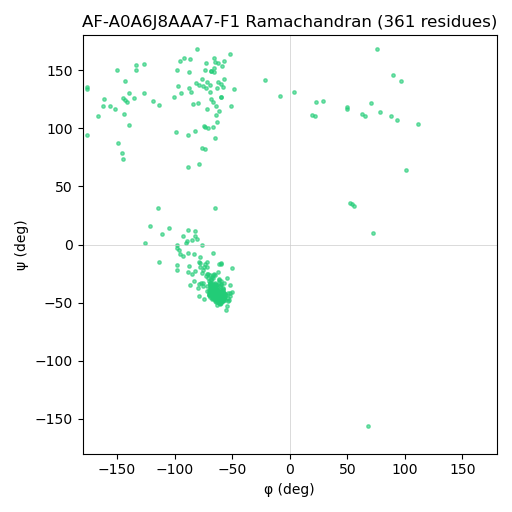 21.773 33.036 1.00 45.34 128 ASN A C 1
ATOM 1036 O O . ASN A 1 128 ? -6.450 21.746 32.871 1.00 45.34 128 ASN A O 1
ATOM 1040 N N . SER A 1 129 ? -4.561 22.921 32.922 1.00 50.44 129 SER A N 1
ATOM 1041 C CA . SER A 1 129 ? -5.202 24.236 32.810 1.00 50.44 129 SER A CA 1
ATOM 1042 C C . SER A 1 129 ? -5.341 24.780 31.379 1.00 50.44 129 SER A C 1
ATOM 1044 O O . SER A 1 129 ? -6.226 25.596 31.151 1.00 50.44 129 SER A O 1
ATOM 1046 N N . GLU A 1 130 ? -4.557 24.345 30.379 1.00 60.25 130 GLU A N 1
ATOM 1047 C CA . GLU A 1 130 ? -4.668 24.918 29.017 1.00 60.25 130 GLU A CA 1
ATOM 1048 C C . GLU A 1 130 ? -4.435 23.918 27.867 1.00 60.25 130 GLU A C 1
ATOM 1050 O O . GLU A 1 130 ? -3.444 23.976 27.133 1.00 60.25 130 GLU A O 1
ATOM 1055 N N . ASP A 1 131 ? -5.407 23.031 27.632 1.00 66.75 131 ASP A N 1
ATOM 1056 C CA . ASP A 1 131 ? -5.426 22.107 26.480 1.00 66.75 131 ASP A CA 1
ATOM 1057 C C . ASP A 1 131 ? -5.218 22.812 25.124 1.00 66.75 131 ASP A C 1
ATOM 1059 O O . ASP A 1 131 ? -4.586 22.270 24.215 1.00 66.75 131 ASP A O 1
ATOM 1063 N N . ALA A 1 132 ? -5.729 24.038 24.974 1.00 60.97 132 ALA A N 1
ATOM 1064 C CA . ALA A 1 132 ? -5.579 24.827 23.751 1.00 60.97 132 ALA A CA 1
ATOM 1065 C C . ALA A 1 132 ? -4.130 25.288 23.515 1.00 60.97 132 ALA A C 1
ATOM 1067 O O . ALA A 1 132 ? -3.706 25.450 22.366 1.00 60.97 132 ALA A O 1
ATOM 1068 N N . THR A 1 133 ? -3.373 25.508 24.588 1.00 71.94 133 THR A N 1
ATOM 1069 C CA . THR A 1 133 ? -1.965 25.909 24.534 1.00 71.94 133 THR A CA 1
ATOM 1070 C C . THR A 1 133 ? -1.091 24.692 24.243 1.00 71.94 133 THR A C 1
ATOM 1072 O O . THR A 1 133 ? -0.283 24.750 23.315 1.00 71.94 133 THR A O 1
ATOM 1075 N N . LYS A 1 134 ? -1.351 23.553 24.906 1.00 74.50 134 LYS A N 1
ATOM 1076 C CA . LYS A 1 134 ? -0.726 22.253 24.590 1.00 74.50 134 LYS A CA 1
ATOM 1077 C C . LYS A 1 134 ? -0.881 21.895 23.116 1.00 74.50 134 LYS A C 1
ATOM 1079 O O . LYS A 1 134 ? 0.089 21.575 22.435 1.00 74.50 134 LYS A O 1
ATOM 1084 N N . LEU A 1 135 ? -2.098 22.023 22.591 1.00 78.19 135 LEU A N 1
ATOM 1085 C CA . LEU A 1 135 ? -2.390 21.674 21.206 1.00 78.19 135 LEU A CA 1
ATOM 1086 C C . LEU A 1 135 ? -1.695 22.601 20.199 1.00 78.19 135 LEU A C 1
ATOM 1088 O O . LEU A 1 135 ? -1.174 22.125 19.193 1.00 78.19 135 LEU A O 1
ATOM 1092 N N . ARG A 1 136 ? -1.636 23.912 20.475 1.00 77.75 136 ARG A N 1
ATOM 1093 C CA . ARG A 1 136 ? -0.900 24.869 19.630 1.00 77.75 136 ARG A CA 1
ATOM 1094 C C . ARG A 1 136 ? 0.600 24.580 19.606 1.00 77.75 136 ARG A C 1
ATOM 1096 O O . ARG A 1 136 ? 1.216 24.657 18.544 1.00 77.75 136 ARG A O 1
ATOM 1103 N N . GLN A 1 137 ? 1.182 24.224 20.750 1.00 80.69 137 GLN A N 1
ATOM 1104 C CA . GLN A 1 137 ? 2.592 23.846 20.830 1.00 80.69 137 GLN A CA 1
ATOM 1105 C C . GLN A 1 137 ? 2.867 22.534 20.093 1.00 80.69 137 GLN A C 1
ATOM 1107 O O . GLN A 1 137 ? 3.797 22.480 19.288 1.00 80.69 137 GLN A O 1
ATOM 1112 N N . ALA A 1 138 ? 2.029 21.516 20.293 1.00 81.50 138 ALA A N 1
ATOM 1113 C CA . ALA A 1 138 ? 2.124 20.244 19.584 1.00 81.50 138 ALA A CA 1
ATOM 1114 C C . ALA A 1 138 ? 2.027 20.432 18.059 1.00 81.50 138 ALA A C 1
ATOM 1116 O O . ALA A 1 138 ? 2.829 19.884 17.302 1.00 81.50 138 ALA A O 1
ATOM 1117 N N . GLU A 1 139 ? 1.106 21.282 17.591 1.00 83.12 139 GLU A N 1
ATOM 1118 C CA . GLU A 1 139 ? 0.977 21.614 16.170 1.00 83.12 139 GLU A CA 1
ATOM 1119 C C . GLU A 1 139 ? 2.237 22.308 15.627 1.00 83.12 139 GLU A C 1
ATOM 1121 O O . GLU A 1 139 ? 2.709 21.983 14.532 1.00 83.12 139 GLU A O 1
ATOM 1126 N N . PHE A 1 140 ? 2.808 23.245 16.389 1.00 84.25 140 PHE A N 1
ATOM 1127 C CA . PHE A 1 140 ? 4.042 23.933 16.017 1.00 84.25 140 PHE A CA 1
ATOM 1128 C C . PHE A 1 140 ? 5.235 22.969 15.939 1.00 84.25 140 PHE A C 1
ATOM 1130 O O . PHE A 1 140 ? 5.954 22.974 14.935 1.00 84.25 140 PHE A O 1
ATOM 1137 N N . ARG A 1 141 ? 5.418 22.104 16.948 1.00 83.69 141 ARG A N 1
ATOM 1138 C CA . ARG A 1 141 ? 6.493 21.096 16.987 1.00 83.69 141 ARG A CA 1
ATOM 1139 C C . ARG A 1 141 ? 6.372 20.103 15.830 1.00 83.69 141 ARG A C 1
ATOM 1141 O O . ARG A 1 141 ? 7.349 19.880 15.113 1.00 83.69 141 ARG A O 1
ATOM 1148 N N . ALA A 1 142 ? 5.167 19.604 15.553 1.00 85.19 142 ALA A N 1
ATOM 1149 C CA . ALA A 1 142 ? 4.918 18.719 14.418 1.00 85.19 142 ALA A CA 1
ATOM 1150 C C . ALA A 1 142 ? 5.228 19.406 13.073 1.00 85.19 142 ALA A C 1
ATOM 1152 O O . ALA A 1 142 ? 5.912 18.838 12.217 1.00 85.19 142 ALA A O 1
ATOM 1153 N N . LYS A 1 143 ? 4.792 20.662 12.883 1.00 86.38 143 LYS A N 1
ATOM 1154 C CA . LYS A 1 143 ? 5.122 21.458 11.684 1.00 86.38 143 LYS A CA 1
ATOM 1155 C C . LYS A 1 143 ? 6.632 21.661 11.523 1.00 86.38 143 LYS A C 1
ATOM 1157 O O . LYS A 1 143 ? 7.134 21.541 10.402 1.00 86.38 143 LYS A O 1
ATOM 1162 N N . ALA A 1 144 ? 7.359 21.925 12.610 1.00 86.62 144 ALA A N 1
ATOM 1163 C CA . ALA A 1 144 ? 8.815 22.043 12.590 1.00 86.62 144 ALA A CA 1
ATOM 1164 C C . ALA A 1 144 ? 9.483 20.724 12.158 1.00 86.62 144 ALA A C 1
ATOM 1166 O O . ALA A 1 144 ? 10.238 20.727 11.184 1.00 86.62 144 ALA A O 1
ATOM 1167 N N . LYS A 1 145 ? 9.104 19.586 12.764 1.00 88.06 145 LYS A N 1
ATOM 1168 C CA . LYS A 1 145 ? 9.612 18.252 12.389 1.00 88.06 145 LYS A CA 1
ATOM 1169 C C . LYS A 1 145 ? 9.367 17.922 10.914 1.00 88.06 145 LYS A C 1
ATOM 1171 O O . LYS A 1 145 ? 10.263 17.412 10.239 1.00 88.06 145 LYS A O 1
ATOM 1176 N N . ARG A 1 146 ? 8.184 18.245 10.373 1.00 86.12 146 ARG A N 1
ATOM 1177 C CA . ARG A 1 146 ? 7.891 18.062 8.937 1.00 86.12 146 ARG A CA 1
ATOM 1178 C C . ARG A 1 146 ? 8.843 18.871 8.056 1.00 86.12 146 ARG A C 1
ATOM 1180 O O . ARG A 1 146 ? 9.352 18.343 7.068 1.00 86.12 146 ARG A O 1
ATOM 1187 N N . ARG A 1 147 ? 9.096 20.135 8.410 1.00 88.06 147 ARG A N 1
ATOM 1188 C CA . ARG A 1 147 ? 9.989 21.024 7.654 1.00 88.06 147 ARG A CA 1
ATOM 1189 C C . ARG A 1 147 ? 11.433 20.533 7.683 1.00 88.06 147 ARG A C 1
ATOM 1191 O O . ARG A 1 147 ? 12.083 20.525 6.640 1.00 88.06 147 ARG A O 1
ATOM 1198 N N . ASP A 1 148 ? 11.920 20.090 8.834 1.00 87.44 148 ASP A N 1
ATOM 1199 C CA . ASP A 1 148 ? 13.292 19.596 8.965 1.00 87.44 148 ASP A CA 1
ATOM 1200 C C . ASP A 1 148 ? 13.484 18.268 8.226 1.00 87.44 148 ASP A C 1
ATOM 1202 O O . ASP A 1 148 ? 14.471 18.095 7.511 1.00 87.44 148 ASP A O 1
ATOM 1206 N N . LYS A 1 149 ? 12.485 17.378 8.267 1.00 87.06 149 LYS A N 1
ATOM 1207 C CA . LYS A 1 149 ? 12.480 16.151 7.459 1.00 87.06 149 LYS A CA 1
ATOM 1208 C C . LYS A 1 149 ? 12.494 16.446 5.955 1.00 87.06 149 LYS A C 1
ATOM 1210 O O . LYS A 1 149 ? 13.214 15.781 5.214 1.00 87.06 149 LYS A O 1
ATOM 1215 N N . ALA A 1 150 ? 11.742 17.452 5.501 1.00 85.75 150 ALA A N 1
ATOM 1216 C CA . ALA A 1 150 ? 11.747 17.885 4.102 1.00 85.75 150 ALA A CA 1
ATOM 1217 C C . ALA A 1 150 ? 13.102 18.486 3.683 1.00 85.75 150 ALA A C 1
ATOM 1219 O O . ALA A 1 150 ? 13.607 18.176 2.605 1.00 85.75 150 ALA A O 1
ATOM 1220 N N . ARG A 1 151 ? 13.732 19.290 4.552 1.00 86.94 151 ARG A N 1
ATOM 1221 C CA . ARG A 1 151 ? 15.085 19.831 4.330 1.00 86.94 151 ARG A CA 1
ATOM 1222 C C . ARG A 1 151 ? 16.134 18.726 4.240 1.00 86.94 151 ARG A C 1
ATOM 1224 O O . ARG A 1 151 ? 16.962 18.758 3.333 1.00 86.94 151 ARG A O 1
ATOM 1231 N N . LEU A 1 152 ? 16.077 17.741 5.136 1.00 80.88 152 LEU A N 1
ATOM 1232 C CA . LEU A 1 152 ? 16.980 16.592 5.118 1.00 80.88 152 LEU A CA 1
ATOM 1233 C C . LEU A 1 152 ? 16.809 15.767 3.836 1.00 80.88 152 LEU A C 1
ATOM 1235 O O . LEU A 1 152 ? 17.799 15.424 3.197 1.00 80.88 152 LEU A O 1
ATOM 1239 N N . ALA A 1 153 ? 15.568 15.505 3.417 1.00 81.31 153 ALA A N 1
ATOM 1240 C CA . ALA A 1 153 ? 15.290 14.803 2.164 1.00 81.31 153 ALA A CA 1
ATOM 1241 C C . ALA A 1 153 ? 15.859 15.553 0.946 1.00 81.31 153 ALA A C 1
ATOM 1243 O O . ALA A 1 153 ? 16.510 14.945 0.098 1.00 81.31 153 ALA A O 1
ATOM 1244 N N . HIS A 1 154 ? 15.693 16.878 0.901 1.00 80.25 154 HIS A N 1
ATOM 1245 C CA . HIS A 1 154 ? 16.272 17.719 -0.148 1.00 80.25 154 HIS A CA 1
ATOM 1246 C C . HIS A 1 154 ? 17.812 17.708 -0.125 1.00 80.25 154 HIS A C 1
ATOM 1248 O O . HIS A 1 154 ? 18.450 17.668 -1.176 1.00 80.25 154 HIS A O 1
ATOM 1254 N N . HIS A 1 155 ? 18.434 17.716 1.059 1.00 79.62 155 HIS A N 1
ATOM 1255 C CA . HIS A 1 155 ? 19.891 17.628 1.196 1.00 79.62 155 HIS A CA 1
ATOM 1256 C C . HIS A 1 155 ? 20.442 16.283 0.694 1.00 79.62 155 HIS A C 1
ATOM 1258 O O . HIS A 1 155 ? 21.411 16.259 -0.062 1.00 79.62 155 HIS A O 1
ATOM 1264 N N . ILE A 1 156 ? 19.784 15.173 1.040 1.00 73.69 156 ILE A N 1
ATOM 1265 C CA . ILE A 1 156 ? 20.148 13.827 0.570 1.00 73.69 156 ILE A CA 1
ATOM 1266 C C . ILE A 1 156 ? 20.027 13.732 -0.958 1.00 73.69 156 ILE A C 1
ATOM 1268 O O . ILE A 1 156 ? 20.925 13.215 -1.619 1.00 73.69 156 ILE A O 1
ATOM 1272 N N . GLN A 1 157 ? 18.954 14.280 -1.535 1.00 74.56 157 GLN A N 1
ATOM 1273 C CA . GLN A 1 157 ? 18.756 14.290 -2.984 1.00 74.56 157 GLN A CA 1
ATOM 1274 C C . GLN A 1 157 ? 19.821 15.123 -3.714 1.00 74.56 157 GLN A C 1
ATOM 1276 O O . GLN A 1 157 ? 20.305 14.707 -4.763 1.00 74.56 157 GLN A O 1
ATOM 1281 N N . LYS A 1 158 ? 20.233 16.266 -3.147 1.00 69.81 158 LYS A N 1
ATOM 1282 C CA . LYS A 1 158 ? 21.284 17.118 -3.721 1.00 69.81 158 LYS A CA 1
ATOM 1283 C C . LYS A 1 158 ? 22.653 16.429 -3.725 1.00 69.81 158 LYS A C 1
ATOM 1285 O O . LYS A 1 158 ? 23.348 16.497 -4.732 1.00 69.81 158 LYS A O 1
ATOM 1290 N N . ASN A 1 159 ? 23.018 15.730 -2.650 1.00 59.81 159 ASN A N 1
ATOM 1291 C CA . ASN A 1 159 ? 24.317 15.053 -2.557 1.00 59.81 159 ASN A CA 1
ATOM 1292 C C . ASN A 1 159 ? 24.412 13.809 -3.461 1.00 59.81 159 ASN A C 1
ATOM 1294 O O . ASN A 1 159 ? 25.502 13.455 -3.899 1.00 59.81 159 ASN A O 1
ATOM 1298 N N . HIS A 1 160 ? 23.284 13.169 -3.794 1.00 58.00 160 HIS A N 1
ATOM 1299 C CA . HIS A 1 160 ? 23.253 12.084 -4.782 1.00 58.00 160 HIS A CA 1
ATOM 1300 C C . HIS A 1 160 ? 23.450 12.555 -6.236 1.00 58.00 160 HIS A C 1
ATOM 1302 O O . HIS A 1 160 ? 23.750 11.727 -7.089 1.00 58.00 160 HIS A O 1
ATOM 1308 N N . LEU A 1 161 ? 23.322 13.857 -6.521 1.00 51.72 161 LEU A N 1
ATOM 1309 C CA . LEU A 1 161 ? 23.528 14.445 -7.854 1.00 51.72 161 LEU A CA 1
ATOM 1310 C C . LEU A 1 161 ? 24.948 15.004 -8.069 1.00 51.72 161 LEU A C 1
ATOM 1312 O O . LEU A 1 161 ? 25.273 15.387 -9.186 1.00 51.72 161 LEU A O 1
ATOM 1316 N N . THR A 1 162 ? 25.789 15.063 -7.030 1.00 45.75 162 THR A N 1
ATOM 1317 C CA . THR A 1 162 ? 27.143 15.657 -7.088 1.00 45.75 162 THR A CA 1
ATOM 1318 C C . THR A 1 162 ? 28.278 14.637 -6.962 1.00 45.75 162 THR A C 1
ATOM 1320 O O . THR A 1 162 ? 29.429 15.025 -6.785 1.00 45.75 162 THR A O 1
ATOM 1323 N N . ALA A 1 163 ? 27.977 13.338 -6.998 1.00 43.22 163 ALA A N 1
ATOM 1324 C CA . ALA A 1 163 ? 28.998 12.296 -7.005 1.00 43.22 163 ALA A CA 1
ATOM 1325 C C . ALA A 1 163 ? 29.406 11.991 -8.456 1.00 43.22 163 ALA A C 1
ATOM 1327 O O . ALA A 1 163 ? 28.753 11.192 -9.128 1.00 43.22 163 ALA A O 1
ATOM 1328 N N . ASP A 1 164 ? 30.465 12.645 -8.939 1.00 48.78 164 ASP A N 1
ATOM 1329 C CA . ASP A 1 164 ? 31.082 12.312 -10.226 1.00 48.78 164 ASP A CA 1
ATOM 1330 C C . ASP A 1 164 ? 31.633 10.869 -10.207 1.00 48.78 164 ASP A C 1
ATOM 1332 O O . ASP A 1 164 ? 32.197 10.433 -9.194 1.00 48.78 164 ASP A O 1
ATOM 1336 N N . PRO A 1 165 ? 31.487 10.095 -11.300 1.00 42.06 165 PRO A N 1
ATOM 1337 C CA . PRO A 1 165 ? 32.019 8.740 -11.376 1.00 42.06 165 PRO A CA 1
ATOM 1338 C C . PRO A 1 165 ? 33.560 8.744 -11.410 1.00 42.06 165 PRO A C 1
ATOM 1340 O O . PRO A 1 165 ? 34.166 9.672 -11.949 1.00 42.06 165 PRO A O 1
ATOM 1343 N N . PRO A 1 166 ? 34.226 7.700 -10.878 1.00 39.62 166 PRO A N 1
ATOM 1344 C CA . PRO A 1 166 ? 35.681 7.642 -10.836 1.00 39.62 166 PRO A CA 1
ATOM 1345 C C . PRO A 1 166 ? 36.271 7.524 -12.248 1.00 39.62 166 PRO A C 1
ATOM 1347 O O . PRO A 1 166 ? 35.985 6.584 -12.992 1.00 39.62 166 PRO A O 1
ATOM 1350 N N . THR A 1 167 ? 37.127 8.484 -12.597 1.00 39.25 167 THR A N 1
ATOM 1351 C CA . THR A 1 167 ? 37.925 8.523 -13.827 1.00 39.25 167 THR A CA 1
ATOM 1352 C C . THR A 1 167 ? 38.877 7.327 -13.897 1.00 39.25 167 THR A C 1
ATOM 1354 O O . THR A 1 167 ? 39.812 7.224 -13.105 1.00 39.25 167 THR A O 1
ATOM 1357 N N . ILE A 1 168 ? 38.676 6.439 -14.873 1.00 38.44 168 ILE A N 1
ATOM 1358 C CA . ILE A 1 168 ? 39.628 5.373 -15.227 1.00 38.44 168 ILE A CA 1
ATOM 1359 C C . ILE A 1 168 ? 40.642 5.939 -16.249 1.00 38.44 168 ILE A C 1
ATOM 1361 O O . ILE A 1 168 ? 40.217 6.617 -17.190 1.00 38.44 168 ILE A O 1
ATOM 1365 N N . PRO A 1 169 ? 41.966 5.698 -16.116 1.00 32.91 169 PRO A N 1
ATOM 1366 C CA . PRO A 1 169 ? 42.971 6.263 -17.019 1.00 32.91 169 PRO A CA 1
ATOM 1367 C C . PRO A 1 169 ? 42.915 5.668 -18.434 1.00 32.91 169 PRO A C 1
ATOM 1369 O O . PRO A 1 169 ? 42.818 4.455 -18.615 1.00 32.91 169 PRO A O 1
ATOM 1372 N N . ARG A 1 170 ? 43.044 6.546 -19.436 1.00 31.73 170 ARG A N 1
ATOM 1373 C CA . ARG A 1 170 ? 43.210 6.235 -20.866 1.00 31.73 170 ARG A CA 1
ATOM 1374 C C . ARG A 1 170 ? 44.466 5.395 -21.123 1.00 31.73 170 ARG A C 1
ATOM 1376 O O . ARG A 1 170 ? 45.570 5.851 -20.832 1.00 31.73 170 ARG A O 1
ATOM 1383 N N . THR A 1 171 ? 44.314 4.267 -21.809 1.00 28.64 171 THR A N 1
ATOM 1384 C CA . THR A 1 171 ? 45.397 3.635 -22.574 1.00 28.64 171 THR A CA 1
ATOM 1385 C C . THR A 1 171 ? 45.302 4.017 -24.053 1.00 28.64 171 THR A C 1
ATOM 1387 O O . THR A 1 171 ? 44.225 4.098 -24.641 1.00 28.64 171 THR A O 1
ATOM 1390 N N . TYR A 1 172 ? 46.467 4.328 -24.618 1.00 27.55 172 TYR A N 1
ATOM 1391 C CA . TYR A 1 172 ? 46.716 4.697 -26.010 1.00 27.55 172 TYR A CA 1
ATOM 1392 C C . TYR A 1 172 ? 46.577 3.498 -26.955 1.00 27.55 172 TYR A C 1
ATOM 1394 O O . TYR A 1 172 ? 47.170 2.461 -26.679 1.00 27.55 172 TYR A O 1
ATOM 1402 N N . THR A 1 173 ? 45.974 3.708 -28.130 1.00 30.19 173 THR A N 1
ATOM 1403 C CA . THR A 1 173 ? 46.385 3.065 -29.396 1.00 30.19 173 THR A CA 1
ATOM 1404 C C . THR A 1 173 ? 46.072 3.978 -30.596 1.00 30.19 173 THR A C 1
ATOM 1406 O O . THR A 1 173 ? 45.134 4.774 -30.510 1.00 30.19 173 THR A O 1
ATOM 1409 N N . PRO A 1 174 ? 46.856 3.913 -31.692 1.00 31.88 174 PRO A N 1
ATOM 1410 C CA . PRO A 1 174 ? 46.914 4.952 -32.720 1.00 31.88 174 PRO A CA 1
ATOM 1411 C C . PRO A 1 174 ? 45.943 4.759 -33.906 1.00 31.88 174 PRO A C 1
ATOM 1413 O O . PRO A 1 174 ? 45.464 3.664 -34.179 1.00 31.88 174 PRO A O 1
ATOM 1416 N N . SER A 1 175 ? 45.712 5.886 -34.593 1.00 27.94 175 SER A N 1
ATOM 1417 C CA . SER A 1 175 ? 44.982 6.138 -35.859 1.00 27.94 175 SER A CA 1
ATOM 1418 C C . SER A 1 175 ? 45.431 5.235 -37.038 1.00 27.94 175 SER A C 1
ATOM 1420 O O . SER A 1 175 ? 46.538 4.699 -36.964 1.00 27.94 175 SER A O 1
ATOM 1422 N N . PRO A 1 176 ? 44.664 5.099 -38.150 1.00 38.84 176 PRO A N 1
ATOM 1423 C CA . PRO A 1 176 ? 44.611 6.165 -39.166 1.00 38.84 176 PRO A CA 1
ATOM 1424 C C . PRO A 1 176 ? 43.244 6.415 -39.850 1.00 38.84 176 PRO A C 1
ATOM 1426 O O . PRO A 1 176 ? 42.527 5.499 -40.234 1.00 38.84 176 PRO A O 1
ATOM 1429 N N . ASN A 1 177 ? 42.967 7.708 -40.056 1.00 27.30 177 ASN A N 1
ATOM 1430 C CA . ASN A 1 177 ? 42.341 8.380 -41.208 1.00 27.30 177 ASN A CA 1
ATOM 1431 C C . ASN A 1 177 ? 41.333 7.623 -42.096 1.00 27.30 177 ASN A C 1
ATOM 1433 O O . ASN A 1 177 ? 41.717 6.745 -42.863 1.00 27.30 177 ASN A O 1
ATOM 1437 N N . THR A 1 178 ? 40.117 8.173 -42.225 1.00 29.84 178 THR A N 1
ATOM 1438 C CA . THR A 1 178 ? 39.578 8.573 -43.545 1.00 29.84 178 THR A CA 1
ATOM 1439 C C . THR A 1 178 ? 38.407 9.559 -43.424 1.00 29.84 178 THR A C 1
ATOM 1441 O O . THR A 1 178 ? 37.388 9.288 -42.801 1.00 29.84 178 THR A O 1
ATOM 1444 N N . THR A 1 179 ? 38.641 10.736 -44.002 1.00 28.02 179 THR A N 1
ATOM 1445 C CA . THR A 1 179 ? 37.745 11.696 -44.665 1.00 28.02 179 THR A CA 1
ATOM 1446 C C . THR A 1 179 ? 36.244 11.671 -44.339 1.00 28.02 179 THR A C 1
ATOM 1448 O O . THR A 1 179 ? 35.489 10.821 -44.800 1.00 28.02 179 THR A O 1
ATOM 1451 N N . VAL A 1 180 ? 35.804 12.728 -43.651 1.00 27.62 180 VAL A N 1
ATOM 1452 C CA . VAL A 1 180 ? 34.417 13.207 -43.633 1.00 27.62 180 VAL A CA 1
ATOM 1453 C C . VAL A 1 180 ? 34.167 14.013 -44.904 1.00 27.62 180 VAL A C 1
ATOM 1455 O O . VAL A 1 180 ? 34.798 15.051 -45.097 1.00 27.62 180 VAL A O 1
ATOM 1458 N N . GLU A 1 181 ? 33.190 13.604 -45.710 1.00 27.05 181 GLU A N 1
ATOM 1459 C CA . GLU A 1 181 ? 32.511 14.506 -46.639 1.00 27.05 181 GLU A CA 1
ATOM 1460 C C . GLU A 1 181 ? 31.023 14.572 -46.276 1.00 27.05 181 GLU A C 1
ATOM 1462 O O . GLU A 1 181 ? 30.327 13.566 -46.135 1.00 27.05 181 GLU A O 1
ATOM 1467 N N . ARG A 1 182 ? 30.561 15.798 -46.025 1.00 28.77 182 ARG A N 1
ATOM 1468 C CA . ARG A 1 182 ? 29.184 16.141 -45.674 1.00 28.77 182 ARG A CA 1
ATOM 1469 C C . ARG A 1 182 ? 28.327 16.155 -46.936 1.00 28.77 182 ARG A C 1
ATOM 1471 O O . ARG A 1 182 ? 28.672 16.849 -47.887 1.00 28.77 182 ARG A O 1
ATOM 1478 N N . ARG A 1 183 ? 27.117 15.597 -46.868 1.00 26.28 183 ARG A N 1
ATOM 1479 C CA . ARG A 1 183 ? 25.982 16.152 -47.619 1.00 26.28 183 ARG A CA 1
ATOM 1480 C C . ARG A 1 183 ? 24.655 15.871 -46.921 1.00 26.28 183 ARG A C 1
ATOM 1482 O O . ARG A 1 183 ? 24.248 14.730 -46.747 1.00 26.28 183 ARG A O 1
ATOM 1489 N N . ALA A 1 184 ? 24.000 16.952 -46.513 1.00 25.42 184 ALA A N 1
ATOM 1490 C CA . ALA A 1 184 ? 22.569 16.997 -46.242 1.00 25.42 184 ALA A CA 1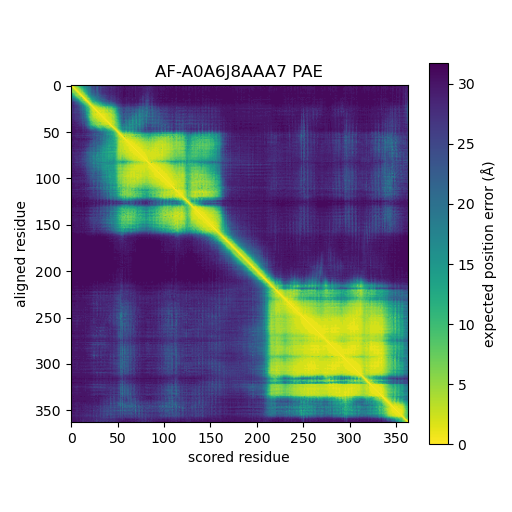
ATOM 1491 C C . ALA A 1 184 ? 21.797 16.844 -47.561 1.00 25.42 184 ALA A C 1
ATOM 1493 O O . ALA A 1 184 ? 22.312 17.319 -48.568 1.00 25.42 184 ALA A O 1
ATOM 1494 N N . THR A 1 185 ? 20.593 16.251 -47.570 1.00 27.80 185 THR A N 1
ATOM 1495 C CA . THR A 1 185 ? 19.314 16.888 -47.986 1.00 27.80 185 THR A CA 1
ATOM 1496 C C . THR A 1 185 ? 18.109 15.935 -47.769 1.00 27.80 185 THR A C 1
ATOM 1498 O O . THR A 1 185 ? 18.187 14.762 -48.110 1.00 27.80 185 THR A O 1
ATOM 1501 N N . SER A 1 186 ? 17.018 16.491 -47.213 1.00 26.17 186 SER A N 1
ATOM 1502 C CA . SER A 1 186 ? 15.569 16.316 -47.523 1.00 26.17 186 SER A CA 1
ATOM 1503 C C . SER A 1 186 ? 14.910 14.923 -47.656 1.00 26.17 186 SER A C 1
ATOM 1505 O O . SER A 1 186 ? 15.275 14.136 -48.515 1.00 26.17 186 SER A O 1
ATOM 1507 N N . VAL A 1 187 ? 13.924 14.601 -46.798 1.00 25.67 187 VAL A N 1
ATOM 1508 C CA . VAL A 1 187 ? 12.439 14.692 -46.987 1.00 25.67 187 VAL A CA 1
ATOM 1509 C C . VAL A 1 187 ? 11.822 13.687 -47.976 1.00 25.67 187 VAL A C 1
ATOM 1511 O O . VAL A 1 187 ? 12.109 13.740 -49.164 1.00 25.67 187 VAL A O 1
ATOM 1514 N N . SER A 1 188 ? 10.875 12.872 -47.477 1.00 26.67 188 SER A N 1
ATOM 1515 C CA . SER A 1 188 ? 9.600 12.437 -48.112 1.00 26.67 188 SER A CA 1
ATOM 1516 C C . SER A 1 188 ? 8.826 11.577 -47.093 1.00 26.67 188 SER A C 1
ATOM 1518 O O . SER A 1 188 ? 9.247 10.475 -46.767 1.00 26.67 188 SER A O 1
ATOM 1520 N N . ILE A 1 189 ? 7.904 12.136 -46.303 1.00 25.53 189 ILE A N 1
ATOM 1521 C CA . ILE A 1 189 ? 6.436 12.085 -46.481 1.00 25.53 189 ILE A CA 1
ATOM 1522 C C . ILE A 1 189 ? 5.942 10.954 -47.400 1.00 25.53 189 ILE A C 1
ATOM 1524 O O . ILE A 1 189 ? 6.073 11.040 -48.615 1.00 25.53 189 ILE A O 1
ATOM 1528 N N . ALA A 1 190 ? 5.259 9.971 -46.809 1.00 27.39 190 ALA A N 1
ATOM 1529 C CA . ALA A 1 190 ? 4.204 9.211 -47.471 1.00 27.39 190 ALA A CA 1
ATOM 1530 C C . ALA A 1 190 ? 3.106 8.874 -46.450 1.00 27.39 190 ALA A C 1
ATOM 1532 O O . ALA A 1 190 ? 3.307 8.150 -45.478 1.00 27.39 190 ALA A O 1
ATOM 1533 N N . THR A 1 191 ? 1.953 9.491 -46.671 1.00 25.12 191 THR A N 1
ATOM 1534 C CA . THR A 1 191 ? 0.670 9.279 -46.007 1.00 25.12 191 THR A CA 1
ATOM 1535 C C . THR A 1 191 ? 0.045 7.985 -46.520 1.00 25.12 191 THR A C 1
ATOM 1537 O O . THR A 1 191 ? -0.016 7.806 -47.731 1.00 25.12 191 THR A O 1
ATOM 1540 N N . GLN A 1 192 ? -0.514 7.141 -45.649 1.00 29.34 192 GLN A N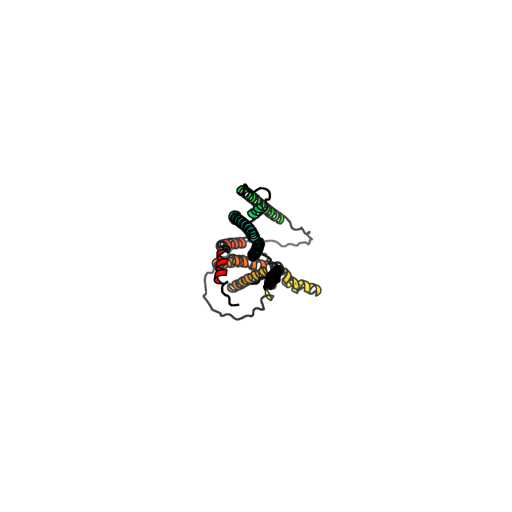 1
ATOM 1541 C CA . GLN A 1 192 ? -1.591 6.231 -46.046 1.00 29.34 192 GLN A CA 1
ATOM 1542 C C . GLN A 1 192 ? -2.590 6.046 -44.901 1.00 29.34 192 GLN A C 1
ATOM 1544 O O . GLN A 1 192 ? -2.234 5.784 -43.754 1.00 29.34 192 GLN A O 1
ATOM 1549 N N . LYS A 1 193 ? -3.845 6.303 -45.264 1.00 25.94 193 LYS A N 1
ATOM 1550 C CA . LYS A 1 193 ? -5.074 6.266 -44.479 1.00 25.94 193 LYS A CA 1
ATOM 1551 C C . LYS A 1 193 ? -5.764 4.908 -44.653 1.00 25.94 193 LYS A C 1
ATOM 1553 O O . LYS A 1 193 ? -5.613 4.280 -45.693 1.00 25.94 193 LYS A O 1
ATOM 1558 N N . ASP A 1 194 ? -6.592 4.602 -43.656 1.00 25.38 194 ASP A N 1
ATOM 1559 C CA . ASP A 1 194 ? -7.798 3.764 -43.678 1.00 25.38 194 ASP A CA 1
ATOM 1560 C C . ASP A 1 194 ? -7.649 2.266 -43.977 1.00 25.38 194 ASP A C 1
ATOM 1562 O O . ASP A 1 194 ? -7.471 1.870 -45.121 1.00 25.38 194 ASP A O 1
ATOM 1566 N N . THR A 1 195 ? -7.888 1.411 -42.971 1.00 26.86 195 THR A N 1
ATOM 1567 C CA . THR A 1 195 ? -9.117 0.582 -42.880 1.00 26.86 195 THR A CA 1
ATOM 1568 C C . THR A 1 195 ? -9.169 -0.242 -41.580 1.00 26.86 195 THR A C 1
ATOM 1570 O O . THR A 1 195 ? -8.203 -0.896 -41.197 1.00 26.86 195 THR A O 1
ATOM 1573 N N . LEU A 1 196 ? -10.330 -0.227 -40.910 1.00 27.72 196 LEU A N 1
ATOM 1574 C CA . LEU A 1 196 ? -10.750 -1.224 -39.910 1.00 27.72 196 LEU A CA 1
ATOM 1575 C C . LEU A 1 196 ? -10.875 -2.618 -40.559 1.00 27.72 196 LEU A C 1
ATOM 1577 O O . LEU A 1 196 ? -11.255 -2.699 -41.728 1.00 27.72 196 LEU A O 1
ATOM 1581 N N . PRO A 1 197 ? -10.766 -3.703 -39.769 1.00 30.31 197 PRO A N 1
ATOM 1582 C CA . PRO A 1 197 ? -11.918 -4.603 -39.724 1.00 30.31 197 PRO A CA 1
ATOM 1583 C C . PRO A 1 197 ? -12.261 -5.169 -38.333 1.00 30.31 197 PRO A C 1
ATOM 1585 O O . PRO A 1 197 ? -11.449 -5.726 -37.602 1.00 30.31 197 PRO A O 1
ATOM 1588 N N . THR A 1 198 ? -13.548 -5.024 -38.035 1.00 23.70 198 THR A N 1
ATOM 1589 C CA . THR A 1 198 ? -14.512 -5.924 -37.387 1.00 23.70 198 THR A CA 1
ATOM 1590 C C . THR A 1 198 ? -14.112 -7.387 -37.101 1.00 23.70 198 THR A C 1
ATOM 1592 O O . THR A 1 198 ? -13.757 -8.149 -37.992 1.00 23.70 198 THR A O 1
ATOM 1595 N N . SER A 1 199 ? -14.314 -7.757 -35.827 1.00 28.38 199 SER A N 1
ATOM 1596 C CA . SER A 1 199 ? -14.659 -9.052 -35.204 1.00 28.38 199 SER A CA 1
ATOM 1597 C C . SER A 1 199 ? -14.366 -10.386 -35.914 1.00 28.38 199 SER A C 1
ATOM 1599 O O . SER A 1 199 ? -15.018 -10.744 -36.893 1.00 28.38 199 SER A O 1
ATOM 1601 N N . ALA A 1 200 ? -13.600 -11.246 -35.234 1.00 27.36 200 ALA A N 1
ATOM 1602 C CA . ALA A 1 200 ? -13.767 -12.697 -35.315 1.00 27.36 200 ALA A CA 1
ATOM 1603 C C . ALA A 1 200 ? -13.554 -13.346 -33.937 1.00 27.36 200 ALA A C 1
ATOM 1605 O O . ALA A 1 200 ? -12.518 -13.191 -33.294 1.00 27.36 200 ALA A O 1
ATOM 1606 N N . GLN A 1 201 ? -14.577 -14.070 -33.485 1.00 30.88 201 GLN A N 1
ATOM 1607 C CA . GLN A 1 201 ? -14.585 -14.890 -32.279 1.00 30.88 201 GLN A CA 1
ATOM 1608 C C . GLN A 1 201 ? -13.564 -16.035 -32.380 1.00 30.88 201 GLN A C 1
ATOM 1610 O O . GLN A 1 201 ? -13.581 -16.789 -33.353 1.00 30.88 201 GLN A O 1
ATOM 1615 N N . ARG A 1 202 ? -12.779 -16.275 -31.321 1.00 27.12 202 ARG A N 1
ATOM 1616 C CA . ARG A 1 202 ? -12.280 -17.623 -30.996 1.00 27.12 202 ARG A CA 1
ATOM 1617 C C . ARG A 1 202 ? -12.433 -17.912 -29.504 1.00 27.12 202 ARG A C 1
ATOM 1619 O O . ARG A 1 202 ? -12.004 -17.141 -28.653 1.00 27.12 202 ARG A O 1
ATOM 1626 N N . LYS A 1 203 ? -13.102 -19.035 -29.229 1.00 26.75 203 LYS A N 1
ATOM 1627 C CA . LYS A 1 203 ? -13.304 -19.663 -27.916 1.00 26.75 203 LYS A CA 1
ATOM 1628 C C . LYS A 1 203 ? -11.969 -20.147 -27.310 1.00 26.75 203 LYS A C 1
ATOM 1630 O O . LYS A 1 203 ? -11.029 -20.400 -28.063 1.00 26.75 203 LYS A O 1
ATOM 1635 N N . PRO A 1 204 ? -11.898 -20.296 -25.974 1.00 29.44 204 PRO A N 1
ATOM 1636 C CA . PRO A 1 204 ? -10.660 -20.514 -25.234 1.00 29.44 204 PRO A CA 1
ATOM 1637 C C . PRO A 1 204 ? -10.223 -21.984 -25.271 1.00 29.44 204 PRO A C 1
ATOM 1639 O O . PRO A 1 204 ? -11.052 -22.878 -25.119 1.00 29.44 204 PRO A O 1
ATOM 1642 N N . GLN A 1 205 ? -8.920 -22.224 -25.438 1.00 27.97 205 GLN A N 1
ATOM 1643 C CA . GLN A 1 205 ? -8.306 -23.511 -25.119 1.00 27.97 205 GLN A CA 1
ATOM 1644 C C . GLN A 1 205 ? -7.728 -23.476 -23.705 1.00 27.97 205 GLN A C 1
ATOM 1646 O O . GLN A 1 205 ? -7.004 -22.552 -23.329 1.00 27.97 205 GLN A O 1
ATOM 1651 N N . ASP A 1 206 ? -8.076 -24.507 -22.943 1.00 29.70 206 ASP A N 1
ATOM 1652 C CA . ASP A 1 206 ? -7.586 -24.802 -21.607 1.00 29.70 206 ASP A CA 1
ATOM 1653 C C . ASP A 1 206 ? -6.065 -24.990 -21.587 1.00 29.70 206 ASP A C 1
ATOM 1655 O O . ASP A 1 206 ? -5.514 -25.834 -22.294 1.00 29.70 206 ASP A O 1
ATOM 1659 N N . SER A 1 207 ? -5.372 -24.257 -20.711 1.00 29.89 207 SER A N 1
ATOM 1660 C CA . SER A 1 207 ? -3.984 -24.564 -20.362 1.00 29.89 207 SER A CA 1
ATOM 1661 C C . SER A 1 207 ? -3.722 -24.373 -18.863 1.00 29.89 207 SER A C 1
ATOM 1663 O O . SER A 1 207 ? -3.590 -23.256 -18.362 1.00 29.89 207 SER A O 1
ATOM 1665 N N . ASN A 1 208 ? -3.681 -25.521 -18.185 1.00 27.92 208 ASN A N 1
ATOM 1666 C CA . ASN A 1 208 ? -2.965 -25.926 -16.967 1.00 27.92 208 ASN A CA 1
ATOM 1667 C C . ASN A 1 208 ? -2.128 -24.844 -16.207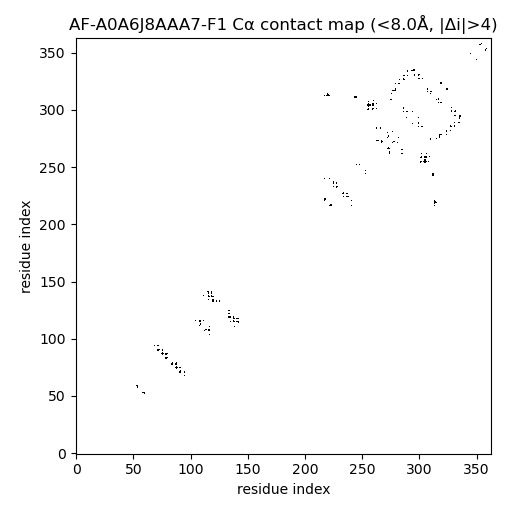 1.00 27.92 208 ASN A C 1
ATOM 1669 O O . ASN A 1 208 ? -1.267 -24.201 -16.813 1.00 27.92 208 ASN A O 1
ATOM 1673 N N . PRO A 1 209 ? -2.240 -24.679 -14.865 1.00 29.70 209 PRO A N 1
ATOM 1674 C CA . PRO A 1 209 ? -1.630 -23.562 -14.127 1.00 29.70 209 PRO A CA 1
ATOM 1675 C C . PRO A 1 209 ? -0.137 -23.715 -13.747 1.00 29.70 209 PRO A C 1
ATOM 1677 O O . PRO A 1 209 ? 0.378 -22.911 -12.970 1.00 29.70 209 PRO A O 1
ATOM 1680 N N . GLY A 1 210 ? 0.592 -24.697 -14.287 1.00 27.16 210 GLY A N 1
ATOM 1681 C CA . GLY A 1 210 ? 1.965 -25.028 -13.859 1.00 27.16 210 GLY A CA 1
ATOM 1682 C C . GLY A 1 210 ? 3.132 -24.292 -14.546 1.00 27.16 210 GLY A C 1
ATOM 1683 O O . GLY A 1 210 ? 4.271 -24.452 -14.123 1.00 27.16 210 GLY A O 1
ATOM 1684 N N . SER A 1 211 ? 2.903 -23.491 -15.596 1.00 27.56 211 SER A N 1
ATOM 1685 C CA . SER A 1 211 ? 3.985 -23.030 -16.501 1.00 27.56 211 SER A CA 1
ATOM 1686 C C . SER A 1 211 ? 4.551 -21.619 -16.233 1.00 27.56 211 SER A C 1
ATOM 1688 O O . SER A 1 211 ? 5.433 -21.161 -16.957 1.00 27.56 211 SER A O 1
ATOM 1690 N N . SER A 1 212 ? 4.063 -20.882 -15.232 1.00 40.81 212 SER A N 1
ATOM 1691 C CA . SER A 1 212 ? 4.267 -19.419 -15.184 1.00 40.81 212 SER A CA 1
ATOM 1692 C C . SER A 1 212 ? 5.652 -18.938 -14.719 1.00 40.81 212 SER A C 1
ATOM 1694 O O . SER A 1 212 ? 5.955 -17.762 -14.903 1.00 40.81 212 SER A O 1
ATOM 1696 N N . THR A 1 213 ? 6.484 -19.779 -14.096 1.00 42.19 213 THR A N 1
ATOM 1697 C CA . THR A 1 213 ? 7.786 -19.351 -13.537 1.00 42.19 213 THR A CA 1
ATOM 1698 C C . THR A 1 213 ? 8.937 -19.419 -14.542 1.00 42.19 213 THR A C 1
ATOM 1700 O O . THR A 1 213 ? 9.901 -18.670 -14.405 1.00 42.19 213 THR A O 1
ATOM 1703 N N . LYS A 1 214 ? 8.838 -20.257 -15.585 1.00 44.78 214 LYS A N 1
ATOM 1704 C CA . LYS A 1 214 ? 9.945 -20.525 -16.526 1.00 44.78 214 LYS A CA 1
ATOM 1705 C C . LYS A 1 214 ? 10.263 -19.357 -17.476 1.00 44.78 214 LYS A C 1
ATOM 1707 O O . LYS A 1 214 ? 11.362 -19.298 -18.010 1.00 44.78 214 LYS A O 1
ATOM 1712 N N . THR A 1 215 ? 9.334 -18.419 -17.653 1.00 52.91 215 THR A N 1
ATOM 1713 C CA . THR A 1 215 ? 9.454 -17.304 -18.615 1.00 52.91 215 THR A CA 1
ATOM 1714 C C . THR A 1 215 ? 9.926 -15.994 -17.967 1.00 52.91 215 THR A C 1
ATOM 1716 O O . THR A 1 215 ? 10.401 -15.103 -18.665 1.00 52.91 215 THR A O 1
ATOM 1719 N N . ARG A 1 216 ? 9.838 -15.858 -16.633 1.00 59.22 216 ARG A N 1
ATOM 1720 C CA . ARG A 1 216 ? 10.113 -14.587 -15.925 1.00 59.22 216 ARG A CA 1
ATOM 1721 C C . ARG A 1 216 ? 11.581 -14.143 -15.994 1.00 59.22 216 ARG A C 1
ATOM 1723 O O . ARG A 1 216 ? 11.848 -12.949 -15.976 1.00 59.22 216 ARG A O 1
ATOM 1730 N N . PHE A 1 217 ? 12.508 -15.094 -16.104 1.00 62.91 217 PHE A N 1
ATOM 1731 C CA . PHE A 1 217 ? 13.960 -14.862 -16.091 1.00 62.91 217 PHE A CA 1
ATOM 1732 C C . PHE A 1 217 ? 14.614 -15.206 -17.435 1.00 62.91 217 PHE A C 1
ATOM 1734 O O . PHE A 1 217 ? 15.738 -15.700 -17.490 1.00 62.91 217 PHE A O 1
ATOM 1741 N N . GLN A 1 218 ? 13.881 -15.021 -18.535 1.00 57.09 218 GLN A N 1
ATOM 1742 C CA . GLN A 1 218 ? 14.335 -15.424 -19.866 1.00 57.09 218 GLN A CA 1
ATOM 1743 C C . GLN A 1 218 ? 15.134 -14.332 -20.592 1.00 57.09 218 GLN A C 1
ATOM 1745 O O . GLN A 1 218 ? 15.526 -14.541 -21.735 1.00 57.09 218 GLN A O 1
ATOM 1750 N N . PHE A 1 219 ? 15.402 -13.179 -19.977 1.00 61.19 219 PHE A N 1
ATOM 1751 C CA . PHE A 1 219 ? 16.091 -12.064 -20.629 1.00 61.19 219 PHE A CA 1
ATOM 1752 C C . PHE A 1 219 ? 17.209 -11.475 -19.754 1.00 61.19 219 PHE A C 1
ATOM 1754 O O . PHE A 1 219 ? 17.148 -11.572 -18.536 1.00 61.19 219 PHE A O 1
ATOM 1761 N N . SER A 1 220 ? 18.224 -10.857 -20.376 1.00 63.22 220 SER A N 1
ATOM 1762 C CA . SER A 1 220 ? 19.374 -10.206 -19.708 1.00 63.22 220 SER A CA 1
ATOM 1763 C C . SER A 1 220 ? 20.344 -11.168 -18.980 1.00 63.22 220 SER A C 1
ATOM 1765 O O . SER A 1 220 ? 20.406 -12.350 -19.324 1.00 63.22 220 SER A O 1
ATOM 1767 N N . TYR A 1 221 ? 21.094 -10.660 -17.988 1.00 64.56 221 TYR A N 1
ATOM 1768 C CA . TYR A 1 221 ? 22.112 -11.348 -17.167 1.00 64.56 221 TYR A CA 1
ATOM 1769 C C . TYR A 1 221 ? 21.653 -12.683 -16.555 1.00 64.56 221 TYR A C 1
ATOM 1771 O O . TYR A 1 221 ? 22.472 -13.531 -16.204 1.00 64.56 221 TYR A O 1
ATOM 1779 N N . TRP A 1 222 ? 20.339 -12.912 -16.448 1.00 75.25 222 TRP A N 1
ATOM 1780 C CA . TRP A 1 222 ? 19.772 -14.196 -16.029 1.00 75.25 222 TRP A CA 1
ATOM 1781 C C . TRP A 1 222 ? 20.140 -15.347 -16.979 1.00 75.25 222 TRP A C 1
ATOM 1783 O O . TRP A 1 222 ? 20.269 -16.486 -16.530 1.00 75.25 222 TRP A O 1
ATOM 1793 N N . LYS A 1 223 ? 20.350 -15.064 -18.274 1.00 72.69 223 LYS A N 1
ATOM 1794 C CA . LYS A 1 223 ? 20.882 -16.044 -19.234 1.00 72.69 223 LYS A CA 1
ATOM 1795 C C . LYS A 1 223 ? 22.348 -16.358 -18.962 1.00 72.69 223 LYS A C 1
ATOM 1797 O O . LYS A 1 223 ? 22.732 -17.521 -19.027 1.00 72.69 223 LYS A O 1
ATOM 1802 N N . ASP A 1 224 ? 23.139 -15.355 -18.592 1.00 75.88 224 ASP A N 1
ATOM 1803 C CA . ASP A 1 224 ? 24.571 -15.520 -18.320 1.00 75.88 224 ASP A CA 1
ATOM 1804 C C . ASP A 1 224 ? 24.812 -16.394 -17.084 1.00 75.88 224 ASP A C 1
ATOM 1806 O O . ASP A 1 224 ? 25.802 -17.121 -17.017 1.00 75.88 224 ASP A O 1
ATOM 1810 N N . LEU A 1 225 ? 23.857 -16.436 -16.146 1.00 75.62 225 LEU A N 1
ATOM 1811 C CA . LEU A 1 225 ? 23.885 -17.400 -15.040 1.00 75.62 225 LEU A CA 1
ATOM 1812 C C . LEU A 1 225 ? 23.883 -18.855 -15.520 1.00 75.62 225 LEU A C 1
ATOM 1814 O O . LEU A 1 225 ? 24.465 -19.713 -14.862 1.00 75.62 225 LEU A O 1
ATOM 1818 N N . GLN A 1 226 ? 23.250 -19.139 -16.662 1.00 75.00 226 GLN A N 1
ATOM 1819 C CA . GLN A 1 226 ? 23.232 -20.479 -17.256 1.00 75.00 226 GLN A CA 1
ATOM 1820 C C . GLN A 1 226 ? 24.574 -20.834 -17.911 1.00 75.00 226 GLN A C 1
ATOM 1822 O O . GLN A 1 226 ? 24.861 -22.013 -18.102 1.00 75.00 226 GLN A O 1
ATOM 1827 N N . ALA A 1 227 ? 25.410 -19.836 -18.217 1.00 80.44 227 ALA A N 1
ATOM 1828 C CA . ALA A 1 227 ? 26.747 -20.027 -18.771 1.00 80.44 227 ALA A CA 1
ATOM 1829 C C . ALA A 1 227 ? 27.813 -20.330 -17.698 1.00 80.44 227 ALA A C 1
ATOM 1831 O O . ALA A 1 227 ? 28.944 -20.682 -18.040 1.00 80.44 227 ALA A O 1
ATOM 1832 N N . ILE A 1 228 ? 27.479 -20.235 -16.402 1.00 82.31 228 ILE A N 1
ATOM 1833 C CA . ILE A 1 228 ? 28.393 -20.567 -15.301 1.00 82.31 228 ILE A CA 1
ATOM 1834 C C . ILE A 1 228 ? 28.550 -22.092 -15.212 1.00 82.31 228 ILE A C 1
ATOM 1836 O O . ILE A 1 228 ? 27.702 -22.798 -14.669 1.00 82.31 228 ILE A O 1
ATOM 1840 N N . GLN A 1 229 ? 29.666 -22.600 -15.738 1.00 78.62 229 GLN A N 1
ATOM 1841 C CA . GLN A 1 229 ? 29.958 -24.039 -15.801 1.00 78.62 229 GLN A CA 1
ATOM 1842 C C . GLN A 1 229 ? 30.533 -24.606 -14.495 1.00 78.62 229 GLN A C 1
ATOM 1844 O O . GLN A 1 229 ? 30.420 -25.805 -14.248 1.00 78.62 229 GLN A O 1
ATOM 1849 N N . ASN A 1 230 ? 31.143 -23.767 -13.647 1.00 84.81 230 ASN A N 1
ATOM 1850 C CA . ASN A 1 230 ? 31.769 -24.217 -12.404 1.00 84.81 230 ASN A CA 1
ATOM 1851 C C . ASN A 1 230 ? 30.705 -24.794 -11.439 1.00 84.81 230 ASN A C 1
ATOM 1853 O O . ASN A 1 230 ? 29.822 -24.042 -11.009 1.00 84.81 230 ASN A O 1
ATOM 1857 N N . PRO A 1 231 ? 30.793 -26.084 -11.049 1.00 81.69 231 PRO A N 1
ATOM 1858 C CA . PRO A 1 231 ? 29.778 -26.729 -10.215 1.00 81.69 231 PRO A CA 1
ATOM 1859 C C . PRO A 1 231 ? 29.548 -26.037 -8.867 1.00 81.69 231 PRO A C 1
ATOM 1861 O O . PRO A 1 231 ? 28.405 -25.913 -8.438 1.00 81.69 231 PRO A O 1
ATOM 1864 N N . SER A 1 232 ? 30.608 -25.527 -8.231 1.00 82.00 232 SER A N 1
ATOM 1865 C CA . SER A 1 232 ? 30.526 -24.846 -6.934 1.00 82.00 232 SER A CA 1
ATOM 1866 C C . SER A 1 232 ? 29.824 -23.492 -7.027 1.00 82.00 232 SER A C 1
ATOM 1868 O O . SER A 1 232 ? 29.132 -23.096 -6.095 1.00 82.00 232 SER A O 1
ATOM 1870 N N . LEU A 1 233 ? 29.970 -22.781 -8.149 1.00 84.50 233 LEU A N 1
ATOM 1871 C CA . LEU A 1 233 ? 29.322 -21.482 -8.370 1.00 84.50 233 LEU A CA 1
ATOM 1872 C C . LEU A 1 233 ? 27.894 -21.614 -8.908 1.00 84.50 233 LEU A C 1
ATOM 1874 O O . LEU A 1 233 ? 27.066 -20.733 -8.666 1.00 84.50 233 LEU A O 1
ATOM 1878 N N . ARG A 1 234 ? 27.582 -22.723 -9.586 1.00 85.12 234 ARG A N 1
ATOM 1879 C CA . ARG A 1 234 ? 26.248 -23.003 -10.129 1.00 85.12 234 ARG A CA 1
ATOM 1880 C C . ARG A 1 234 ? 25.173 -23.003 -9.042 1.00 85.12 234 ARG A C 1
ATOM 1882 O O . ARG A 1 234 ? 24.084 -22.471 -9.255 1.00 85.12 234 ARG A O 1
ATOM 1889 N N . ASP A 1 235 ? 25.492 -23.526 -7.862 1.00 84.88 235 ASP A N 1
ATOM 1890 C CA . ASP A 1 235 ? 24.567 -23.545 -6.727 1.00 84.88 235 ASP A CA 1
ATOM 1891 C C . ASP A 1 235 ? 24.231 -22.134 -6.230 1.00 84.88 235 ASP A C 1
ATOM 1893 O O . ASP A 1 235 ? 23.073 -21.848 -5.920 1.00 84.88 235 ASP A O 1
ATOM 1897 N N . PHE A 1 236 ? 25.204 -21.221 -6.205 1.00 86.06 236 PHE A N 1
ATOM 1898 C CA . PHE A 1 236 ? 24.958 -19.816 -5.869 1.00 86.06 236 PHE A CA 1
ATOM 1899 C C . PHE A 1 236 ? 24.178 -19.104 -6.978 1.00 86.06 236 PHE A C 1
ATOM 1901 O O . PHE A 1 236 ? 23.196 -18.419 -6.686 1.00 86.06 236 PHE A O 1
ATOM 1908 N N . ALA A 1 237 ? 24.548 -19.330 -8.242 1.00 85.19 237 ALA A N 1
ATOM 1909 C CA . ALA A 1 237 ? 23.869 -18.760 -9.403 1.00 85.19 237 ALA A CA 1
ATOM 1910 C C . ALA A 1 237 ? 22.384 -19.160 -9.455 1.00 85.19 237 ALA A C 1
ATOM 1912 O O . ALA A 1 237 ? 21.518 -18.314 -9.672 1.00 85.19 237 ALA A O 1
ATOM 1913 N N . SER A 1 238 ? 22.069 -20.424 -9.151 1.00 83.12 238 SER A N 1
ATOM 1914 C CA . SER A 1 238 ? 20.692 -20.936 -9.127 1.00 83.12 238 SER A CA 1
ATOM 1915 C C . SER A 1 238 ? 19.791 -20.253 -8.086 1.00 83.12 238 SER A C 1
ATOM 1917 O O . SER A 1 238 ? 18.570 -20.228 -8.243 1.00 83.12 238 SER A O 1
ATOM 1919 N N . LYS A 1 239 ? 20.375 -19.664 -7.032 1.00 86.69 239 LYS A N 1
ATOM 1920 C CA . LYS A 1 239 ? 19.644 -18.970 -5.960 1.00 86.69 239 LYS A CA 1
ATOM 1921 C C . LYS A 1 239 ? 19.391 -17.494 -6.272 1.00 86.69 239 LYS A C 1
ATOM 1923 O O . LYS A 1 239 ? 18.504 -16.905 -5.654 1.00 86.69 239 LYS A O 1
ATOM 1928 N N . LEU A 1 240 ? 20.119 -16.895 -7.218 1.00 86.12 240 LEU A N 1
ATOM 1929 C CA . LEU A 1 240 ? 20.019 -15.465 -7.533 1.00 86.12 240 LEU A CA 1
ATOM 1930 C C . LEU A 1 240 ? 18.610 -14.999 -7.939 1.00 86.12 240 LEU A C 1
ATOM 1932 O O . LEU A 1 240 ? 18.211 -13.941 -7.454 1.00 86.12 240 LEU A O 1
ATOM 1936 N N . PRO A 1 241 ? 17.808 -15.753 -8.721 1.00 83.50 241 PRO A N 1
ATOM 1937 C CA . PRO A 1 241 ? 16.428 -15.357 -9.013 1.00 83.50 241 PRO A CA 1
ATOM 1938 C C . PRO A 1 241 ? 15.582 -15.194 -7.743 1.00 83.50 241 PRO A C 1
ATOM 1940 O O . PRO A 1 241 ? 14.888 -14.192 -7.574 1.00 83.50 241 PRO A O 1
ATOM 1943 N N . ASN A 1 242 ? 15.711 -16.129 -6.794 1.00 85.00 242 ASN A N 1
ATOM 1944 C CA . ASN A 1 242 ? 15.002 -16.069 -5.513 1.00 85.00 242 ASN A CA 1
ATOM 1945 C C . ASN A 1 242 ? 15.475 -14.885 -4.657 1.00 85.00 242 ASN A C 1
ATOM 1947 O O . ASN A 1 242 ? 14.671 -14.259 -3.970 1.00 85.00 242 ASN A O 1
ATOM 1951 N N . ILE A 1 243 ? 16.771 -14.563 -4.707 1.00 86.75 243 ILE A N 1
ATOM 1952 C CA . ILE A 1 243 ? 17.347 -13.401 -4.015 1.00 86.75 243 ILE A CA 1
ATOM 1953 C C . ILE A 1 243 ? 16.818 -12.097 -4.631 1.00 86.75 243 ILE A C 1
ATOM 1955 O O . ILE A 1 243 ? 16.422 -11.191 -3.898 1.00 86.75 243 ILE A O 1
ATOM 1959 N N . GLY A 1 244 ? 16.740 -12.016 -5.963 1.00 85.06 244 GLY A N 1
ATOM 1960 C CA . GLY A 1 244 ? 16.153 -10.882 -6.679 1.00 85.06 244 GLY A CA 1
ATOM 1961 C C . GLY A 1 244 ? 14.680 -10.673 -6.323 1.00 85.06 244 GLY A C 1
ATOM 1962 O O . GLY A 1 244 ? 14.268 -9.555 -5.999 1.00 85.06 244 GLY A O 1
ATOM 1963 N N . GLU A 1 245 ? 13.889 -11.750 -6.282 1.00 85.31 245 GLU A N 1
ATOM 1964 C CA . GLU A 1 245 ? 12.490 -11.685 -5.842 1.00 85.31 245 GLU A CA 1
ATOM 1965 C C . GLU A 1 245 ? 12.351 -11.275 -4.366 1.00 85.31 245 GLU A C 1
ATOM 1967 O O . GLU A 1 245 ? 11.442 -10.517 -4.018 1.00 85.31 245 GLU A O 1
ATOM 1972 N N . ALA A 1 246 ? 13.284 -11.694 -3.503 1.00 87.44 246 ALA A N 1
ATOM 1973 C CA . ALA A 1 246 ? 13.302 -11.346 -2.081 1.00 87.44 246 ALA A CA 1
ATOM 1974 C C . ALA A 1 246 ? 13.558 -9.851 -1.800 1.00 87.44 246 ALA A C 1
ATOM 1976 O O . ALA A 1 246 ? 13.375 -9.407 -0.665 1.00 87.44 246 ALA A O 1
ATOM 1977 N N . SER A 1 247 ? 13.880 -9.043 -2.821 1.00 87.62 247 SER A N 1
ATOM 1978 C CA . SER A 1 247 ? 13.879 -7.573 -2.724 1.00 87.62 247 SER A CA 1
ATOM 1979 C C . SER A 1 247 ? 12.504 -6.989 -2.357 1.00 87.62 247 SER A C 1
ATOM 1981 O O . SER A 1 247 ? 12.403 -5.827 -1.947 1.00 87.62 247 SER A O 1
ATOM 1983 N N . LYS A 1 248 ? 11.426 -7.777 -2.493 1.00 89.31 248 LYS A N 1
ATOM 1984 C CA . LYS A 1 248 ? 10.060 -7.440 -2.078 1.00 89.31 248 LYS A CA 1
ATOM 1985 C C . LYS A 1 248 ? 9.485 -8.529 -1.168 1.00 89.31 248 LYS A C 1
ATOM 1987 O O . LYS A 1 248 ? 9.861 -9.694 -1.216 1.00 89.31 248 LYS A O 1
ATOM 1992 N N . SER A 1 249 ? 8.509 -8.159 -0.334 1.00 91.69 249 SER A N 1
ATOM 1993 C CA . SER A 1 249 ? 7.799 -9.137 0.501 1.00 91.69 249 SER A CA 1
ATOM 1994 C C . SER A 1 249 ? 6.980 -10.110 -0.358 1.00 91.69 249 SER A C 1
ATOM 1996 O O . SER A 1 249 ? 6.472 -9.728 -1.414 1.00 91.69 249 SER A O 1
ATOM 1998 N N . LYS A 1 250 ? 6.764 -11.342 0.126 1.00 89.12 250 LYS A N 1
ATOM 1999 C CA . LYS A 1 250 ? 6.013 -12.397 -0.592 1.00 89.12 250 LYS A CA 1
ATOM 2000 C C . LYS A 1 250 ? 4.650 -11.922 -1.122 1.00 89.12 250 LYS A C 1
ATOM 2002 O O . LYS A 1 250 ? 4.274 -12.220 -2.254 1.00 89.12 250 LYS A O 1
ATOM 2007 N N . ASN A 1 251 ? 3.923 -11.134 -0.325 1.00 87.75 251 ASN A N 1
ATOM 2008 C CA . ASN A 1 251 ? 2.627 -10.575 -0.723 1.00 87.75 251 ASN A CA 1
ATOM 2009 C C . ASN A 1 251 ? 2.762 -9.522 -1.831 1.00 87.75 251 ASN A C 1
ATOM 2011 O O . ASN A 1 251 ? 1.939 -9.489 -2.745 1.00 87.75 251 ASN A O 1
ATOM 2015 N N . THR A 1 252 ? 3.794 -8.678 -1.766 1.00 90.31 252 THR A N 1
ATOM 2016 C CA . THR A 1 252 ? 4.082 -7.684 -2.806 1.00 90.31 252 THR A CA 1
ATOM 2017 C C . THR A 1 252 ? 4.511 -8.359 -4.106 1.00 90.31 252 THR A C 1
ATOM 2019 O O . THR A 1 252 ? 3.970 -8.004 -5.147 1.00 90.31 252 THR A O 1
ATOM 2022 N N . VAL A 1 253 ? 5.377 -9.379 -4.047 1.00 90.38 253 VAL A N 1
ATOM 2023 C CA . VAL A 1 253 ? 5.769 -10.202 -5.208 1.00 90.38 253 VAL A CA 1
ATOM 2024 C C . VAL A 1 253 ? 4.535 -10.786 -5.888 1.00 90.38 253 VAL A C 1
ATOM 2026 O O . VAL A 1 253 ? 4.323 -10.563 -7.075 1.00 90.38 253 VAL A O 1
ATOM 2029 N N . LYS A 1 254 ? 3.655 -11.458 -5.133 1.00 90.38 254 LYS A N 1
ATOM 2030 C CA . LYS A 1 254 ? 2.410 -12.030 -5.674 1.00 90.38 254 LYS A CA 1
ATOM 2031 C C . LYS A 1 254 ? 1.518 -10.966 -6.323 1.00 90.38 254 LYS A C 1
ATOM 2033 O O . LYS A 1 254 ? 0.947 -11.195 -7.389 1.00 90.38 254 LYS A O 1
ATOM 2038 N N . LYS A 1 255 ? 1.392 -9.805 -5.678 1.00 92.25 255 LYS A N 1
ATOM 2039 C CA . LYS A 1 255 ? 0.580 -8.685 -6.157 1.00 92.25 255 LYS A CA 1
ATOM 2040 C C . LYS A 1 255 ? 1.136 -8.113 -7.471 1.00 92.25 255 LYS A C 1
ATOM 2042 O O . LYS A 1 255 ? 0.381 -7.964 -8.429 1.00 92.25 255 LYS A O 1
ATOM 2047 N N . TYR A 1 256 ? 2.438 -7.854 -7.533 1.00 93.75 256 TYR A N 1
ATOM 2048 C CA . TYR A 1 256 ? 3.114 -7.329 -8.721 1.00 93.75 256 TYR A CA 1
ATOM 2049 C C . TYR A 1 256 ? 3.126 -8.336 -9.869 1.00 93.75 256 TYR A C 1
ATOM 2051 O O . TYR A 1 256 ? 2.748 -7.976 -10.978 1.00 93.75 256 TYR A O 1
ATOM 2059 N N . ALA A 1 257 ? 3.412 -9.606 -9.583 1.00 90.00 257 ALA A N 1
ATOM 2060 C CA . ALA A 1 257 ? 3.325 -10.709 -10.537 1.00 90.00 257 ALA A CA 1
ATOM 2061 C C . ALA A 1 257 ? 1.950 -10.789 -11.216 1.00 90.00 257 ALA A C 1
ATOM 2063 O O . ALA A 1 257 ? 1.846 -10.894 -12.436 1.00 90.00 257 ALA A O 1
ATOM 2064 N N . CYS A 1 258 ? 0.878 -10.725 -10.422 1.00 91.19 258 CYS A N 1
ATOM 2065 C CA . CYS A 1 258 ? -0.486 -10.769 -10.940 1.00 91.19 258 CYS A CA 1
ATOM 2066 C C . CYS A 1 258 ? -0.796 -9.549 -11.820 1.00 91.19 258 CYS A C 1
ATOM 2068 O O . CYS A 1 258 ? -1.392 -9.683 -12.889 1.00 91.19 258 CYS A O 1
ATOM 2070 N N . ALA A 1 259 ? -0.361 -8.360 -11.403 1.00 92.25 259 ALA A N 1
ATOM 2071 C CA . ALA A 1 259 ? -0.557 -7.142 -12.178 1.00 92.25 259 ALA A CA 1
ATOM 2072 C C . ALA A 1 259 ? 0.229 -7.142 -13.495 1.00 92.25 259 ALA A C 1
ATOM 2074 O O . ALA A 1 259 ? -0.325 -6.764 -14.525 1.00 92.25 259 ALA A O 1
ATOM 2075 N N . PHE A 1 260 ? 1.470 -7.629 -13.482 1.00 94.62 260 PHE A N 1
ATOM 2076 C CA . PHE A 1 260 ? 2.271 -7.781 -14.690 1.00 94.62 260 PHE A CA 1
ATOM 2077 C C . PHE A 1 260 ? 1.682 -8.832 -15.633 1.00 94.62 260 PHE A C 1
ATOM 2079 O O . PHE A 1 260 ? 1.559 -8.578 -16.822 1.00 94.62 260 PHE A O 1
ATOM 2086 N N . LYS A 1 261 ? 1.180 -9.961 -15.116 1.00 93.94 261 LYS A N 1
ATOM 2087 C CA . LYS A 1 261 ? 0.470 -10.955 -15.939 1.00 93.94 261 LYS A CA 1
ATOM 2088 C C . LYS A 1 261 ? -0.728 -10.346 -16.675 1.00 93.94 261 LYS A C 1
ATOM 2090 O O . LYS A 1 261 ? -0.935 -10.640 -17.848 1.00 93.94 261 LYS A O 1
ATOM 2095 N N . ARG A 1 262 ? -1.507 -9.486 -16.008 1.00 94.19 262 ARG A N 1
ATOM 2096 C CA . ARG A 1 262 ? -2.622 -8.759 -16.646 1.00 94.19 262 ARG A CA 1
ATOM 2097 C C . ARG A 1 262 ? -2.132 -7.836 -17.758 1.00 94.19 262 ARG A C 1
ATOM 2099 O O . ARG A 1 262 ? -2.761 -7.781 -18.808 1.00 94.19 262 ARG A O 1
ATOM 2106 N N . PHE A 1 263 ? -1.007 -7.161 -17.538 1.00 95.88 263 PHE A N 1
ATOM 2107 C CA . PHE A 1 263 ? -0.361 -6.347 -18.560 1.00 95.88 263 PHE A CA 1
ATOM 2108 C C . PHE A 1 263 ? 0.118 -7.191 -19.749 1.00 95.88 263 PHE A C 1
ATOM 2110 O O . PHE A 1 263 ? -0.178 -6.828 -20.876 1.00 95.88 263 PHE A O 1
ATOM 2117 N N . CYS A 1 264 ? 0.741 -8.356 -19.531 1.00 93.19 264 CYS A N 1
ATOM 2118 C CA . CYS A 1 264 ? 1.147 -9.255 -20.617 1.00 93.19 264 CYS A CA 1
ATOM 2119 C C . CYS A 1 264 ? -0.035 -9.708 -21.480 1.00 93.19 264 CYS A C 1
ATOM 2121 O O . CYS A 1 264 ? 0.069 -9.714 -22.701 1.00 93.19 264 CYS A O 1
ATOM 2123 N N . VAL A 1 265 ? -1.161 -10.064 -20.852 1.00 93.88 265 VAL A N 1
ATOM 2124 C CA . VAL A 1 265 ? -2.388 -10.433 -21.577 1.00 93.88 265 VAL A CA 1
ATOM 2125 C C . VAL A 1 265 ? -2.913 -9.251 -22.389 1.00 93.88 265 VAL A C 1
ATOM 2127 O O . VAL A 1 265 ? -3.285 -9.419 -23.544 1.00 93.88 265 VAL A O 1
ATOM 2130 N N . TRP A 1 266 ? -2.915 -8.051 -21.806 1.00 95.50 266 TRP A N 1
ATOM 2131 C CA . TRP A 1 266 ? -3.313 -6.844 -22.523 1.00 95.50 266 TRP A CA 1
ATOM 2132 C C . TRP A 1 266 ? -2.385 -6.574 -23.713 1.00 95.50 266 TRP A C 1
ATOM 2134 O O . TRP A 1 266 ? -2.871 -6.404 -24.820 1.00 95.50 266 TRP A O 1
ATOM 2144 N N . CYS A 1 267 ? -1.067 -6.634 -23.524 1.00 94.25 267 CYS A N 1
ATOM 2145 C CA . CYS A 1 267 ? -0.085 -6.481 -24.594 1.00 94.25 267 CYS A CA 1
ATOM 2146 C C . CYS A 1 267 ? -0.290 -7.490 -25.730 1.00 94.25 267 CYS A C 1
ATOM 2148 O O . CYS A 1 267 ? -0.291 -7.087 -26.887 1.00 94.25 267 CYS A O 1
ATOM 2150 N N . ALA A 1 268 ? -0.527 -8.765 -25.407 1.00 93.88 268 ALA A N 1
ATOM 2151 C CA . ALA A 1 268 ? -0.780 -9.807 -26.401 1.00 93.88 268 ALA A CA 1
ATOM 2152 C C . ALA A 1 268 ? -2.039 -9.539 -27.243 1.00 93.88 268 ALA A C 1
ATOM 2154 O O . ALA A 1 268 ? -2.061 -9.874 -28.419 1.00 93.88 268 ALA A O 1
ATOM 2155 N N . ASN A 1 269 ? -3.066 -8.906 -26.669 1.00 94.38 269 ASN A N 1
ATOM 2156 C CA . ASN A 1 269 ? -4.290 -8.562 -27.400 1.00 94.38 269 ASN A CA 1
ATOM 2157 C C . ASN A 1 269 ? -4.114 -7.396 -28.388 1.00 94.38 269 ASN A C 1
ATOM 2159 O O . ASN A 1 269 ? -4.983 -7.198 -29.232 1.00 94.38 269 ASN A O 1
ATOM 2163 N N . TYR A 1 270 ? -3.044 -6.609 -28.255 1.00 93.31 270 TYR A N 1
ATOM 2164 C CA . TYR A 1 270 ? -2.763 -5.438 -29.094 1.00 93.31 270 TYR A CA 1
ATOM 2165 C C . TYR A 1 270 ? -1.419 -5.553 -29.829 1.00 93.31 270 TYR A C 1
ATOM 2167 O O . TYR A 1 270 ? -0.890 -4.542 -30.282 1.00 93.31 270 TYR A O 1
ATOM 2175 N N . ASP A 1 271 ? 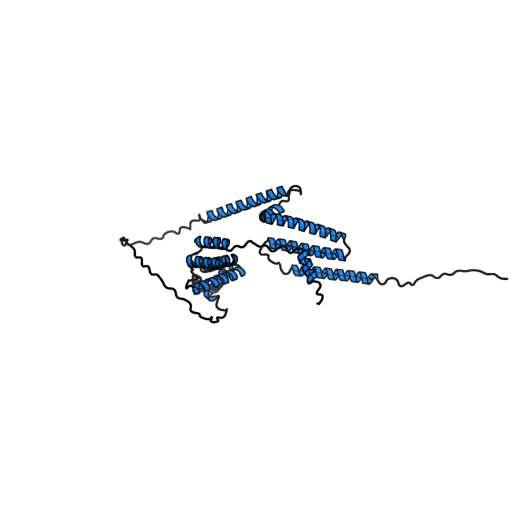-0.844 -6.759 -29.899 1.00 93.38 271 ASP A N 1
ATOM 2176 C CA . ASP A 1 271 ? 0.452 -7.039 -30.533 1.00 93.38 271 ASP A CA 1
ATOM 2177 C C . ASP A 1 271 ? 1.610 -6.165 -30.005 1.00 93.38 271 ASP A C 1
ATOM 2179 O O . ASP A 1 271 ? 2.537 -5.786 -30.723 1.00 93.38 271 ASP A O 1
ATOM 2183 N N . LEU A 1 272 ? 1.572 -5.834 -28.711 1.00 92.88 272 LEU A N 1
ATOM 2184 C CA . LEU A 1 272 ? 2.596 -5.042 -28.030 1.00 92.88 272 LEU A CA 1
ATOM 2185 C C . LEU A 1 272 ? 3.574 -5.946 -27.275 1.00 92.88 272 LEU A C 1
ATOM 2187 O O . LEU A 1 272 ? 3.212 -7.000 -26.754 1.00 92.88 272 LEU A O 1
ATOM 2191 N N . CYS A 1 273 ? 4.823 -5.500 -27.147 1.00 89.31 273 CYS A N 1
ATOM 2192 C CA . CYS A 1 273 ? 5.824 -6.204 -26.351 1.00 89.31 273 CYS A CA 1
ATOM 2193 C C . CYS A 1 273 ? 5.712 -5.808 -24.863 1.00 89.31 273 CYS A C 1
ATOM 2195 O O . CYS A 1 273 ? 5.862 -4.624 -24.544 1.00 89.31 273 CYS A O 1
ATOM 2197 N N . PRO A 1 274 ? 5.472 -6.756 -23.934 1.00 88.69 274 PRO A N 1
ATOM 2198 C CA . PRO A 1 274 ? 5.389 -6.450 -22.505 1.00 88.69 274 PRO A CA 1
ATOM 2199 C C . PRO A 1 274 ? 6.763 -6.255 -21.847 1.00 88.69 274 PRO A C 1
ATOM 2201 O O . PRO A 1 274 ? 6.837 -5.680 -20.759 1.00 88.69 274 PRO A O 1
ATOM 2204 N N . LEU A 1 275 ? 7.842 -6.751 -22.468 1.00 86.62 275 LEU A N 1
ATOM 2205 C CA . LEU A 1 275 ? 9.195 -6.653 -21.931 1.00 86.62 275 LEU A CA 1
ATOM 2206 C C . LEU A 1 275 ? 10.267 -6.757 -23.042 1.00 86.62 275 LEU A C 1
ATOM 2208 O O . LEU A 1 275 ? 10.352 -7.803 -23.685 1.00 86.62 275 LEU A O 1
ATOM 2212 N N . PRO A 1 276 ? 11.112 -5.728 -23.251 1.00 87.81 276 PRO A N 1
ATOM 2213 C CA . PRO A 1 276 ? 11.004 -4.383 -22.683 1.00 87.81 276 PRO A CA 1
ATOM 2214 C C . PRO A 1 276 ? 9.797 -3.640 -23.274 1.00 87.81 276 PRO A C 1
ATOM 2216 O O . PRO A 1 276 ? 9.678 -3.502 -24.491 1.00 87.81 276 PRO A O 1
ATOM 2219 N N . ALA A 1 277 ? 8.902 -3.150 -22.418 1.00 89.44 277 ALA A N 1
ATOM 2220 C CA . ALA A 1 277 ? 7.801 -2.302 -22.854 1.00 89.44 277 ALA A CA 1
ATOM 2221 C C . ALA A 1 277 ? 8.312 -0.889 -23.153 1.00 89.44 277 ALA A C 1
ATOM 2223 O O . ALA A 1 277 ? 9.146 -0.352 -22.425 1.00 89.44 277 ALA A O 1
ATOM 2224 N N . SER A 1 278 ? 7.774 -0.252 -24.195 1.00 90.44 278 SER A N 1
ATOM 2225 C CA . SER A 1 278 ? 8.057 1.163 -24.453 1.00 90.44 278 SER A CA 1
ATOM 2226 C C . SER A 1 278 ? 7.350 2.066 -23.432 1.00 90.44 278 SER A C 1
ATOM 2228 O O . SER A 1 278 ? 6.304 1.701 -22.886 1.00 90.44 278 SER A O 1
ATOM 2230 N N . VAL A 1 279 ? 7.871 3.282 -23.221 1.00 91.31 279 VAL A N 1
ATOM 2231 C CA . VAL A 1 279 ? 7.207 4.318 -22.402 1.00 91.31 279 VAL A CA 1
ATOM 2232 C C . VAL A 1 279 ? 5.761 4.523 -22.868 1.00 91.31 279 VAL A C 1
ATOM 2234 O O . VAL A 1 279 ? 4.837 4.539 -22.056 1.00 91.31 279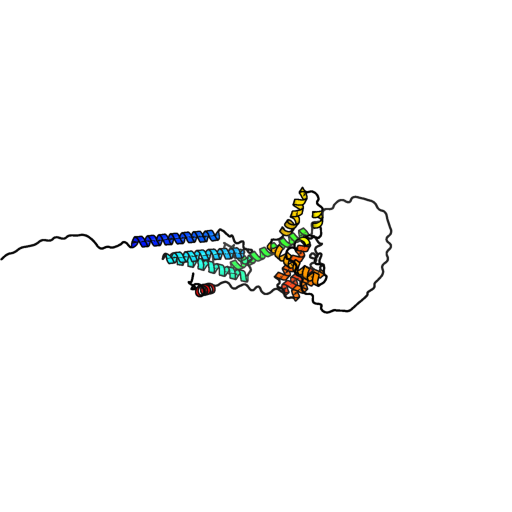 VAL A O 1
ATOM 2237 N N . THR A 1 280 ? 5.552 4.601 -24.183 1.00 92.38 280 THR A N 1
ATOM 2238 C CA . THR A 1 280 ? 4.234 4.768 -24.804 1.00 92.38 280 THR A CA 1
ATOM 2239 C C . THR A 1 280 ? 3.303 3.600 -24.486 1.00 92.38 280 THR A C 1
ATOM 2241 O O . THR A 1 280 ? 2.166 3.822 -24.081 1.00 92.38 280 THR A O 1
ATOM 2244 N N . THR A 1 281 ? 3.783 2.358 -24.595 1.00 94.69 281 THR A N 1
ATOM 2245 C CA . THR A 1 281 ? 3.006 1.146 -24.283 1.00 94.69 281 THR A CA 1
ATOM 2246 C C . THR A 1 281 ? 2.493 1.172 -22.845 1.00 94.69 281 THR A C 1
ATOM 2248 O O . THR A 1 281 ? 1.312 0.920 -22.603 1.00 94.69 281 THR A O 1
ATOM 2251 N N . VAL A 1 282 ? 3.358 1.517 -21.886 1.00 95.12 282 VAL A N 1
ATOM 2252 C CA . VAL A 1 282 ? 2.970 1.598 -20.472 1.00 95.12 282 VAL A CA 1
ATOM 2253 C C . VAL A 1 282 ? 1.985 2.745 -20.245 1.00 95.12 282 VAL A C 1
ATOM 2255 O O . VAL A 1 282 ? 0.972 2.547 -19.580 1.00 95.12 282 VAL A O 1
ATOM 2258 N N . ALA A 1 283 ? 2.226 3.923 -20.824 1.00 95.44 283 ALA A N 1
ATOM 2259 C CA . ALA A 1 283 ? 1.333 5.073 -20.681 1.00 95.44 283 ALA A CA 1
ATOM 2260 C C . ALA A 1 283 ? -0.076 4.796 -21.228 1.00 95.44 283 ALA A C 1
ATOM 2262 O O . ALA A 1 283 ? -1.067 5.095 -20.560 1.00 95.44 283 ALA A O 1
ATOM 2263 N N . VAL A 1 284 ? -0.173 4.170 -22.406 1.00 95.94 284 VAL A N 1
ATOM 2264 C CA . VAL A 1 284 ? -1.453 3.777 -23.012 1.00 95.94 284 VAL A CA 1
ATOM 2265 C C . VAL A 1 284 ? -2.167 2.745 -22.143 1.00 95.94 284 VAL A C 1
ATOM 2267 O O . VAL A 1 284 ? -3.366 2.879 -21.909 1.00 95.94 284 VAL A O 1
ATOM 2270 N N . TYR A 1 285 ? -1.447 1.768 -21.585 1.00 97.50 285 TYR A N 1
ATOM 2271 C CA . TYR A 1 285 ? -2.045 0.806 -20.660 1.00 97.50 285 TYR A CA 1
ATOM 2272 C C . TYR A 1 285 ? -2.587 1.469 -19.387 1.00 97.50 285 TYR A C 1
ATOM 2274 O O . TYR A 1 285 ? -3.696 1.166 -18.951 1.00 97.50 285 TYR A O 1
ATOM 2282 N N . LEU A 1 286 ? -1.838 2.402 -18.790 1.00 96.56 286 LEU A N 1
ATOM 2283 C CA . LEU A 1 286 ? -2.308 3.147 -17.619 1.00 96.56 286 LEU A CA 1
ATOM 2284 C C . LEU A 1 2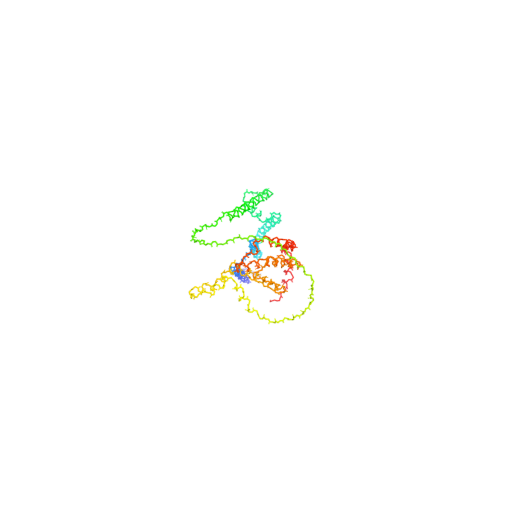86 ? -3.545 3.987 -17.958 1.00 96.56 286 LEU A C 1
ATOM 2286 O O . LEU A 1 286 ? -4.501 3.979 -17.188 1.00 96.56 286 LEU A O 1
ATOM 2290 N N . SER A 1 287 ? -3.563 4.640 -19.123 1.00 96.06 287 SER A N 1
ATOM 2291 C CA . SER A 1 287 ? -4.732 5.371 -19.624 1.00 96.06 287 SER A CA 1
ATOM 2292 C C . SER A 1 287 ? -5.946 4.453 -19.798 1.00 96.06 287 SER A C 1
ATOM 2294 O O . SER A 1 287 ? -7.026 4.766 -19.301 1.00 96.06 287 SER A O 1
ATOM 2296 N N . PHE A 1 288 ? -5.761 3.271 -20.395 1.00 96.19 288 PHE A N 1
ATOM 2297 C CA . PHE A 1 288 ? -6.803 2.249 -20.518 1.00 96.19 288 PHE A CA 1
ATOM 2298 C C . PHE A 1 288 ? -7.383 1.851 -19.152 1.00 96.19 288 PHE A C 1
ATOM 2300 O O . PHE A 1 288 ? -8.601 1.770 -18.993 1.00 96.19 288 PHE A O 1
ATOM 2307 N N . LEU A 1 289 ? -6.533 1.650 -18.138 1.00 95.56 289 LEU A N 1
ATOM 2308 C CA . LEU A 1 289 ? -6.986 1.339 -16.780 1.00 95.56 289 LEU A CA 1
ATOM 2309 C C . LEU A 1 289 ? -7.769 2.496 -16.144 1.00 95.56 289 LEU A C 1
ATOM 2311 O O . LEU A 1 289 ? -8.769 2.248 -15.473 1.00 95.56 289 LEU A O 1
ATOM 2315 N N . ILE A 1 290 ? -7.326 3.738 -16.355 1.00 94.50 290 ILE A N 1
ATOM 2316 C CA . ILE A 1 290 ? -8.003 4.941 -15.853 1.00 94.50 290 ILE A CA 1
ATOM 2317 C C . ILE A 1 290 ? -9.387 5.085 -16.491 1.00 94.50 290 ILE A C 1
ATOM 2319 O O . ILE A 1 290 ? -10.366 5.258 -15.772 1.00 94.50 290 ILE A O 1
ATOM 2323 N N . GLN A 1 291 ? -9.481 4.948 -17.815 1.00 92.50 291 GLN A N 1
ATOM 2324 C CA . GLN A 1 291 ? -10.750 5.013 -18.551 1.00 92.50 291 GLN A CA 1
ATOM 2325 C C . GLN A 1 291 ? -11.690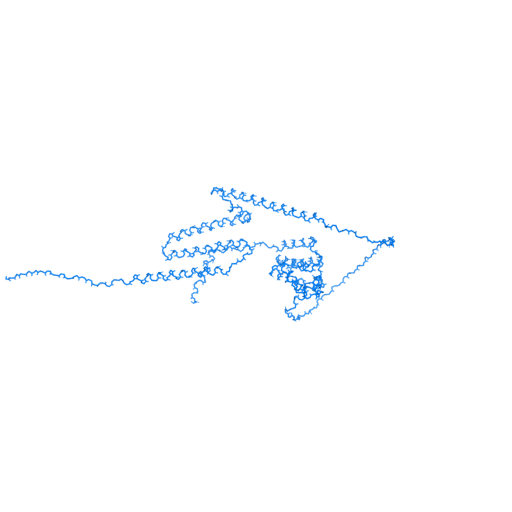 3.849 -18.213 1.00 92.50 291 GLN A C 1
ATOM 2327 O O . GLN A 1 291 ? -12.902 3.990 -18.302 1.00 92.50 291 GLN A O 1
ATOM 2332 N N . SER A 1 292 ? -11.139 2.716 -17.772 1.00 90.38 292 SER A N 1
ATOM 2333 C CA . SER A 1 292 ? -11.909 1.573 -17.264 1.00 90.38 292 SER A CA 1
ATOM 2334 C C . SER A 1 292 ? -12.338 1.726 -15.794 1.00 90.38 292 SER A C 1
ATOM 2336 O O . SER A 1 292 ? -12.799 0.756 -15.194 1.00 90.38 292 SER A O 1
ATOM 2338 N N . GLU A 1 293 ? -12.123 2.896 -15.183 1.00 90.00 293 GLU A N 1
ATOM 2339 C CA . GLU A 1 293 ? -12.510 3.239 -13.806 1.00 90.00 293 GLU A CA 1
ATOM 2340 C C . GLU A 1 293 ? -12.045 2.237 -12.731 1.00 90.00 293 GLU A C 1
ATOM 2342 O O . GLU A 1 293 ? -12.722 1.981 -11.727 1.00 90.00 293 GLU A O 1
ATOM 2347 N N . VAL A 1 294 ? -10.857 1.646 -12.904 1.00 91.12 294 VAL A N 1
ATOM 2348 C CA . VAL A 1 294 ? -10.312 0.735 -11.886 1.00 91.12 294 VAL A CA 1
ATOM 2349 C C . VAL A 1 294 ? -10.008 1.484 -10.584 1.00 91.12 294 VAL A C 1
ATOM 2351 O O . VAL A 1 294 ? -9.820 2.693 -10.557 1.00 91.12 294 VAL A O 1
ATOM 2354 N N . SER A 1 295 ? -9.887 0.782 -9.455 1.00 91.44 295 SER A N 1
ATOM 2355 C CA . SER A 1 295 ? -9.486 1.472 -8.217 1.00 91.44 295 SER A CA 1
ATOM 2356 C C . SER A 1 295 ? -8.052 2.022 -8.303 1.00 91.44 295 SER A C 1
ATOM 2358 O O . SER A 1 295 ? -7.163 1.381 -8.873 1.00 91.44 295 SER A O 1
ATOM 2360 N N . ALA A 1 296 ? -7.775 3.138 -7.619 1.00 92.19 296 ALA A N 1
ATOM 2361 C CA . ALA A 1 296 ? -6.423 3.702 -7.521 1.00 92.19 296 ALA A CA 1
ATOM 2362 C C . ALA A 1 296 ? -5.377 2.690 -6.998 1.00 92.19 296 ALA A C 1
ATOM 2364 O O . ALA A 1 296 ? -4.203 2.743 -7.366 1.00 92.19 296 ALA A O 1
ATOM 2365 N N . SER A 1 297 ? -5.785 1.718 -6.168 1.00 90.88 297 SER A N 1
ATOM 2366 C CA . SER A 1 297 ? -4.895 0.642 -5.705 1.00 90.88 297 SER A CA 1
ATOM 2367 C C . SER A 1 297 ? -4.498 -0.325 -6.824 1.00 90.88 297 SER A C 1
ATOM 2369 O O . SER A 1 297 ? -3.365 -0.809 -6.836 1.00 90.88 297 SER A O 1
ATOM 2371 N N . VAL A 1 298 ? -5.417 -0.607 -7.756 1.00 92.44 298 VAL A N 1
ATOM 2372 C CA . VAL A 1 298 ? -5.167 -1.442 -8.942 1.00 92.44 298 VAL A CA 1
ATOM 2373 C C . VAL A 1 298 ? -4.247 -0.708 -9.914 1.00 92.44 298 VAL A C 1
ATOM 2375 O O . VAL A 1 298 ? -3.284 -1.312 -10.381 1.00 92.44 298 VAL A O 1
ATOM 2378 N N . LEU A 1 299 ? -4.466 0.591 -10.138 1.00 94.62 299 LEU A N 1
ATOM 2379 C CA . LEU A 1 299 ? -3.596 1.415 -10.983 1.00 94.62 299 LEU A CA 1
ATOM 2380 C C . LEU A 1 299 ? -2.152 1.452 -10.452 1.00 94.62 299 LEU A C 1
ATOM 2382 O O . LEU A 1 299 ? -1.214 1.123 -11.175 1.00 94.62 299 LEU A O 1
ATOM 2386 N N . ASN A 1 300 ? -1.973 1.751 -9.160 1.00 95.19 300 ASN A N 1
ATOM 2387 C CA . ASN A 1 300 ? -0.655 1.716 -8.513 1.00 95.19 300 ASN A CA 1
ATOM 2388 C C . ASN A 1 300 ? -0.004 0.331 -8.611 1.00 95.19 300 ASN A C 1
ATOM 2390 O O . ASN A 1 300 ? 1.195 0.201 -8.842 1.00 95.19 300 ASN A O 1
ATOM 2394 N N . CYS A 1 301 ? -0.797 -0.725 -8.434 1.00 94.62 301 CYS A N 1
ATOM 2395 C CA . CYS A 1 301 ? -0.314 -2.092 -8.553 1.00 94.62 301 CYS A CA 1
ATOM 2396 C C . CYS A 1 301 ? 0.206 -2.412 -9.959 1.00 94.62 301 CYS A C 1
ATOM 2398 O O . CYS A 1 301 ? 1.220 -3.094 -10.079 1.00 94.62 301 CYS A O 1
ATOM 2400 N N . ALA A 1 302 ? -0.489 -1.944 -10.998 1.00 95.56 302 ALA A N 1
ATOM 2401 C CA . ALA A 1 302 ? -0.070 -2.095 -12.384 1.00 95.56 302 ALA A CA 1
ATOM 2402 C C . ALA A 1 302 ? 1.252 -1.367 -12.641 1.00 95.56 302 ALA A C 1
ATOM 2404 O O . ALA A 1 302 ? 2.209 -1.998 -13.081 1.00 95.56 302 ALA A O 1
ATOM 2405 N N . PHE A 1 303 ? 1.334 -0.086 -12.273 1.00 95.25 303 PHE A N 1
ATOM 2406 C CA . PHE A 1 303 ? 2.540 0.722 -12.445 1.00 95.25 303 PHE A CA 1
ATOM 2407 C C . PHE A 1 303 ? 3.768 0.082 -11.788 1.00 95.25 303 PHE A C 1
ATOM 2409 O O . PHE A 1 303 ? 4.765 -0.196 -12.454 1.00 95.25 303 PHE A O 1
ATOM 2416 N N . TYR A 1 304 ? 3.690 -0.209 -10.485 1.00 94.38 304 TYR A N 1
ATOM 2417 C CA . TYR A 1 304 ? 4.836 -0.757 -9.761 1.00 94.38 304 TYR A CA 1
ATOM 2418 C C . TYR A 1 304 ? 5.129 -2.213 -10.123 1.00 94.38 304 TYR A C 1
ATOM 2420 O O . TYR A 1 304 ? 6.280 -2.623 -10.024 1.00 94.38 304 TYR A O 1
ATOM 2428 N N . GLY A 1 305 ? 4.126 -2.983 -10.556 1.00 93.31 305 GLY A N 1
ATOM 2429 C CA . GLY A 1 305 ? 4.334 -4.343 -11.045 1.00 93.31 305 GLY A CA 1
ATOM 2430 C C . GLY A 1 305 ? 5.136 -4.371 -12.342 1.00 93.31 305 GLY A C 1
ATOM 2431 O O . GLY A 1 305 ? 6.108 -5.113 -12.435 1.00 93.31 305 GLY A O 1
ATOM 2432 N N . ILE A 1 306 ? 4.786 -3.508 -13.300 1.00 93.06 306 ILE A N 1
ATOM 2433 C CA . ILE A 1 306 ? 5.520 -3.381 -14.566 1.00 93.06 306 ILE A CA 1
ATOM 2434 C C . ILE A 1 306 ? 6.930 -2.843 -14.311 1.00 93.06 306 ILE A C 1
ATOM 2436 O O . ILE A 1 306 ? 7.891 -3.413 -14.826 1.00 93.06 306 ILE A O 1
ATOM 2440 N N . LYS A 1 307 ? 7.069 -1.796 -13.482 1.00 91.81 307 LYS A N 1
ATOM 2441 C CA . LYS A 1 307 ? 8.378 -1.236 -13.114 1.00 91.81 307 LYS A CA 1
ATOM 2442 C C . LYS A 1 307 ? 9.278 -2.283 -12.464 1.00 91.81 307 LYS A C 1
ATOM 2444 O O . LYS A 1 307 ? 10.418 -2.439 -12.874 1.00 91.81 307 LYS A O 1
ATOM 2449 N N . TRP A 1 308 ? 8.755 -3.028 -11.492 1.00 91.12 308 TRP A N 1
ATOM 2450 C CA . TRP A 1 308 ? 9.527 -4.046 -10.785 1.00 91.12 308 TRP A CA 1
ATOM 2451 C C . TRP A 1 308 ? 9.997 -5.175 -11.706 1.00 91.12 308 TRP A C 1
ATOM 2453 O O . TRP A 1 308 ? 11.137 -5.597 -11.581 1.00 91.12 308 TRP A O 1
ATOM 2463 N N . GLU A 1 309 ? 9.172 -5.630 -12.651 1.00 89.44 309 GLU A N 1
ATOM 2464 C CA . GLU A 1 309 ? 9.577 -6.671 -13.611 1.00 89.44 309 GLU A CA 1
ATOM 2465 C C . GLU A 1 309 ? 10.619 -6.147 -14.623 1.00 89.44 309 GLU A C 1
ATOM 2467 O O . GLU A 1 309 ? 11.518 -6.893 -15.016 1.00 89.44 309 GLU A O 1
ATOM 2472 N N . HIS A 1 310 ? 10.577 -4.856 -14.984 1.00 88.12 310 HIS A N 1
ATOM 2473 C CA . HIS A 1 310 ? 11.640 -4.210 -15.771 1.00 88.12 310 HIS A CA 1
ATOM 2474 C C . HIS A 1 310 ? 12.949 -4.091 -14.984 1.00 88.12 310 HIS A C 1
ATOM 2476 O O . HIS A 1 310 ? 14.002 -4.447 -15.511 1.00 88.12 310 HIS A O 1
ATOM 2482 N N . ASP A 1 311 ? 12.876 -3.635 -13.730 1.00 86.31 311 ASP A N 1
ATOM 2483 C CA . ASP A 1 311 ? 14.031 -3.516 -12.836 1.00 86.31 311 ASP A CA 1
ATOM 2484 C C . ASP A 1 311 ? 14.655 -4.904 -12.576 1.00 86.31 311 ASP A C 1
ATOM 2486 O O . ASP A 1 311 ? 15.873 -5.055 -12.611 1.00 86.31 311 ASP A O 1
ATOM 2490 N N . LEU A 1 312 ? 13.829 -5.943 -12.384 1.00 84.62 312 LEU A N 1
ATOM 2491 C CA . LEU A 1 312 ? 14.280 -7.321 -12.165 1.00 84.62 312 LEU A CA 1
ATOM 2492 C C . LEU A 1 312 ? 15.003 -7.893 -13.390 1.00 84.62 312 LEU A C 1
ATOM 2494 O O . LEU A 1 312 ? 15.938 -8.669 -13.235 1.00 84.62 312 LEU A O 1
ATOM 2498 N N . ASN A 1 313 ? 14.608 -7.502 -14.602 1.00 80.69 313 ASN A N 1
ATOM 2499 C CA . ASN A 1 313 ? 15.275 -7.909 -15.840 1.00 80.69 313 ASN A CA 1
ATOM 2500 C C . ASN A 1 313 ? 16.353 -6.914 -16.311 1.00 80.69 313 ASN A C 1
ATOM 2502 O O . ASN A 1 313 ? 16.921 -7.092 -17.388 1.00 80.69 313 ASN A O 1
ATOM 2506 N N . LEU A 1 314 ? 16.672 -5.904 -15.490 1.00 71.19 314 LEU A N 1
ATOM 2507 C CA . LEU A 1 314 ? 17.756 -4.940 -15.710 1.00 71.19 314 LEU A CA 1
ATOM 2508 C C . LEU A 1 314 ? 17.663 -4.202 -17.056 1.00 71.19 314 LEU A C 1
ATOM 2510 O O . LEU A 1 314 ? 18.676 -3.865 -17.666 1.00 71.19 314 LEU A O 1
ATOM 2514 N N . TYR A 1 315 ? 16.444 -3.943 -17.532 1.00 67.88 315 TYR A N 1
ATOM 2515 C CA . TYR A 1 315 ? 16.244 -3.108 -18.714 1.00 67.88 315 TYR A CA 1
ATOM 2516 C C . TYR A 1 315 ? 16.490 -1.633 -18.390 1.00 67.88 315 TYR A C 1
ATOM 2518 O O . TYR A 1 315 ? 16.237 -1.181 -17.270 1.00 67.88 315 TYR A O 1
ATOM 2526 N N . SER A 1 316 ? 16.937 -0.861 -19.388 1.00 62.78 316 SER A N 1
ATOM 2527 C CA . SER A 1 316 ? 16.996 0.599 -19.305 1.00 62.78 316 SER A CA 1
ATOM 2528 C C . SER A 1 316 ? 15.639 1.124 -18.841 1.00 62.78 316 SER A C 1
ATOM 2530 O O . SER A 1 316 ? 14.599 0.853 -19.445 1.00 62.78 316 SER A O 1
ATOM 2532 N N . ASN A 1 317 ? 15.642 1.802 -17.694 1.00 61.91 317 ASN A N 1
ATOM 2533 C CA . ASN A 1 317 ? 14.420 2.040 -16.947 1.00 61.91 317 ASN A CA 1
ATOM 2534 C C . ASN A 1 317 ? 13.547 3.057 -17.700 1.00 61.91 317 ASN A C 1
ATOM 2536 O O . ASN A 1 317 ? 13.774 4.262 -17.627 1.00 61.91 317 ASN A O 1
ATOM 2540 N N . VAL A 1 318 ? 12.529 2.582 -18.422 1.00 69.00 318 VAL A N 1
ATOM 2541 C CA . VAL A 1 318 ? 11.517 3.428 -1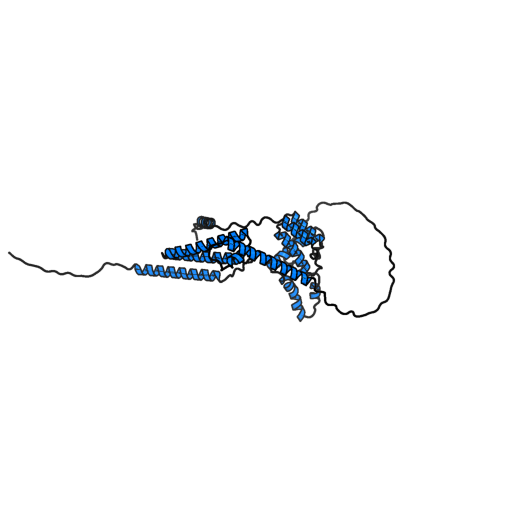9.087 1.00 69.00 318 VAL A CA 1
ATOM 2542 C C . VAL A 1 318 ? 10.752 4.315 -18.099 1.00 69.00 318 VAL A C 1
ATOM 2544 O O . VAL A 1 318 ? 10.179 5.328 -18.486 1.00 69.00 318 VAL A O 1
ATOM 2547 N N . PHE A 1 319 ? 10.812 3.996 -16.804 1.00 74.31 319 PHE A N 1
ATOM 2548 C CA . PHE A 1 319 ? 10.294 4.817 -15.711 1.00 74.31 319 PHE A CA 1
ATOM 2549 C C . PHE A 1 319 ? 11.318 5.832 -15.171 1.00 74.31 319 PHE A C 1
ATOM 2551 O O . PHE A 1 319 ? 11.099 6.376 -14.092 1.00 74.31 319 PHE A O 1
ATOM 2558 N N . SER A 1 320 ? 12.438 6.066 -15.866 1.00 68.19 320 SER A N 1
ATOM 2559 C CA . SER A 1 320 ? 13.351 7.189 -15.572 1.00 68.19 320 SER A CA 1
ATOM 2560 C C . SER A 1 320 ? 12.786 8.523 -16.060 1.00 68.19 320 SER A C 1
ATOM 2562 O O . SER A 1 320 ? 13.208 9.572 -15.594 1.00 68.19 320 SER A O 1
ATOM 2564 N N . ASN A 1 321 ? 11.858 8.485 -17.022 1.00 68.62 321 ASN A N 1
ATOM 2565 C CA . ASN A 1 321 ? 11.162 9.663 -17.517 1.00 68.62 321 ASN A CA 1
ATOM 2566 C C . ASN A 1 321 ? 9.945 9.960 -16.623 1.00 68.62 321 ASN A C 1
ATOM 2568 O O . ASN A 1 321 ? 9.127 9.071 -16.366 1.00 68.62 321 ASN A O 1
ATOM 2572 N N . ASP A 1 322 ? 9.800 11.218 -16.204 1.00 81.94 322 ASP A N 1
ATOM 2573 C CA . ASP A 1 322 ? 8.705 11.680 -15.344 1.00 81.94 322 ASP A CA 1
ATOM 2574 C C . ASP A 1 322 ? 7.312 11.518 -15.968 1.00 81.94 322 ASP A C 1
ATOM 2576 O O . ASP A 1 322 ? 6.315 11.512 -15.251 1.00 81.94 322 ASP A O 1
ATOM 2580 N N . PHE A 1 323 ? 7.209 11.321 -17.284 1.00 90.56 323 PHE A N 1
ATOM 2581 C CA . PHE A 1 323 ? 5.938 11.172 -17.988 1.00 90.56 323 PHE A CA 1
ATOM 2582 C C . PHE A 1 323 ? 5.037 10.081 -17.391 1.00 90.56 323 PHE A C 1
ATOM 2584 O O . PHE A 1 323 ? 3.856 10.323 -17.143 1.00 90.56 323 PHE A O 1
ATOM 2591 N N . LEU A 1 324 ? 5.579 8.893 -17.093 1.00 91.56 324 LEU A N 1
ATOM 2592 C CA . LEU A 1 324 ? 4.786 7.815 -16.488 1.00 91.56 324 LEU A CA 1
ATOM 2593 C C . LEU A 1 324 ? 4.351 8.158 -15.057 1.00 91.56 324 LEU A C 1
ATOM 2595 O O . LEU A 1 324 ? 3.257 7.772 -14.640 1.00 91.56 324 LEU A O 1
ATOM 2599 N N . SER A 1 325 ? 5.176 8.906 -14.321 1.00 92.44 325 SER A N 1
ATOM 2600 C CA . SER A 1 325 ? 4.848 9.406 -12.983 1.00 92.44 325 SER A CA 1
ATOM 2601 C C . SER A 1 325 ? 3.712 10.432 -13.037 1.00 92.44 325 SER A C 1
ATOM 2603 O O . SER A 1 325 ? 2.784 10.340 -12.237 1.00 92.44 325 SER A O 1
ATOM 2605 N N . ILE A 1 326 ? 3.727 11.339 -14.021 1.00 93.81 326 ILE A N 1
ATOM 2606 C CA . ILE A 1 326 ? 2.656 12.320 -14.262 1.00 93.81 326 ILE A CA 1
ATOM 2607 C C . ILE A 1 326 ? 1.334 11.607 -14.578 1.00 93.81 326 ILE A C 1
ATOM 2609 O O . ILE A 1 326 ? 0.299 11.931 -13.992 1.00 93.81 326 ILE A O 1
ATOM 2613 N N . VAL A 1 327 ? 1.360 10.602 -15.462 1.00 95.06 327 VAL A N 1
ATOM 2614 C CA . VAL A 1 327 ? 0.169 9.805 -15.808 1.00 95.06 327 VAL A CA 1
ATOM 2615 C C . VAL A 1 327 ? -0.369 9.058 -14.587 1.00 95.06 327 VAL A C 1
ATOM 2617 O O . VAL A 1 327 ? -1.579 9.062 -14.347 1.00 95.06 327 VAL A O 1
ATOM 2620 N N . LEU A 1 328 ? 0.510 8.444 -13.787 1.00 95.00 328 LEU A N 1
ATOM 2621 C CA . LEU A 1 328 ? 0.116 7.767 -12.552 1.00 95.00 328 LEU A CA 1
ATOM 2622 C C . LEU A 1 328 ? -0.535 8.742 -11.568 1.00 95.00 328 LEU A C 1
ATOM 2624 O O . LEU A 1 328 ? -1.599 8.439 -11.031 1.00 95.00 328 LEU A O 1
ATOM 2628 N N . GLU A 1 329 ? 0.084 9.895 -11.327 1.00 94.81 329 GLU A N 1
ATOM 2629 C CA . GLU A 1 329 ? -0.417 10.890 -10.382 1.00 94.81 329 GLU A CA 1
ATOM 2630 C C . GLU A 1 329 ? -1.785 11.437 -10.810 1.00 94.81 329 GLU A C 1
ATOM 2632 O O . GLU A 1 329 ? -2.718 11.474 -10.002 1.00 94.81 329 GLU A O 1
ATOM 2637 N N . GLY A 1 330 ? -1.938 11.790 -12.091 1.00 94.81 330 GLY A N 1
ATOM 2638 C CA . GLY A 1 330 ? -3.216 12.211 -12.661 1.00 94.81 330 GLY A CA 1
ATOM 2639 C C . GLY A 1 330 ? -4.288 11.128 -12.528 1.00 94.81 330 GLY A C 1
ATOM 2640 O O . GLY A 1 330 ? -5.372 11.388 -12.008 1.00 94.81 330 GLY A O 1
ATOM 2641 N N . GLY A 1 331 ? -3.964 9.888 -12.903 1.00 94.69 331 GLY A N 1
ATOM 2642 C CA . GLY A 1 331 ? -4.875 8.751 -12.783 1.00 94.69 331 GLY A CA 1
ATOM 2643 C C . GLY A 1 331 ? -5.289 8.456 -11.343 1.00 94.69 331 GLY A C 1
ATOM 2644 O O . GLY A 1 331 ? -6.463 8.222 -11.070 1.00 94.69 331 GLY A O 1
ATOM 2645 N N . VAL A 1 332 ? -4.357 8.520 -10.389 1.00 94.00 332 VAL A N 1
ATOM 2646 C CA . VAL A 1 332 ? -4.675 8.352 -8.967 1.00 94.00 332 VAL A CA 1
ATOM 2647 C C . VAL A 1 332 ? -5.637 9.439 -8.503 1.00 94.00 332 VAL A C 1
ATOM 2649 O O . VAL A 1 332 ? -6.591 9.103 -7.809 1.00 94.00 332 VAL A O 1
ATOM 2652 N N . ARG A 1 333 ? -5.450 10.706 -8.891 1.00 93.75 333 ARG A N 1
ATOM 2653 C CA . ARG A 1 333 ? -6.379 11.791 -8.529 1.00 93.75 333 ARG A CA 1
ATOM 2654 C C . ARG A 1 333 ? -7.778 11.568 -9.104 1.00 93.75 333 ARG A C 1
ATOM 2656 O O . ARG A 1 333 ? -8.745 11.731 -8.371 1.00 93.75 333 ARG A O 1
ATOM 2663 N N . LEU A 1 334 ? -7.878 11.137 -10.363 1.00 92.19 334 LEU A N 1
ATOM 2664 C CA . LEU A 1 334 ? -9.160 10.853 -11.023 1.00 92.19 334 LEU A CA 1
ATOM 2665 C C . LEU A 1 334 ? -9.904 9.663 -10.394 1.00 92.19 334 LEU A C 1
ATOM 2667 O O . LEU A 1 334 ? -11.122 9.693 -10.266 1.00 92.19 334 LEU A O 1
ATOM 2671 N N . LEU A 1 335 ? -9.179 8.621 -9.977 1.00 90.69 335 LEU A N 1
ATOM 2672 C CA . LEU A 1 335 ? -9.763 7.380 -9.447 1.00 90.69 335 LEU A CA 1
ATOM 2673 C C . LEU A 1 335 ? -9.915 7.368 -7.918 1.00 90.69 335 LEU A C 1
ATOM 2675 O O . LEU A 1 335 ? -10.492 6.431 -7.353 1.00 90.69 335 LEU A O 1
ATOM 2679 N N . SER A 1 336 ? -9.337 8.346 -7.217 1.00 86.88 336 SER A N 1
ATOM 2680 C CA . SER A 1 336 ? -9.367 8.391 -5.756 1.00 86.88 336 SER A CA 1
ATOM 2681 C C . SER A 1 336 ? -10.759 8.752 -5.265 1.00 86.88 336 SER A C 1
ATOM 2683 O O . SER A 1 336 ? -11.254 9.854 -5.474 1.00 86.88 336 SER A O 1
ATOM 2685 N N . LYS A 1 337 ? -11.375 7.814 -4.547 1.00 80.44 337 LYS A N 1
ATOM 2686 C CA . LYS A 1 337 ? -12.616 8.057 -3.813 1.00 80.44 337 LYS A CA 1
ATOM 2687 C C . LYS A 1 337 ? -12.282 8.593 -2.418 1.00 80.44 337 LYS A C 1
ATOM 2689 O O . LYS A 1 337 ? -11.251 8.192 -1.864 1.00 80.44 337 LYS A O 1
ATOM 2694 N N . PRO A 1 338 ? -13.136 9.451 -1.827 1.00 74.12 338 PRO A N 1
ATOM 2695 C CA . PRO A 1 338 ? -12.993 9.857 -0.436 1.00 74.12 338 PRO A CA 1
ATOM 2696 C C . PRO A 1 338 ? -12.790 8.631 0.449 1.00 74.12 338 PRO A C 1
ATOM 2698 O O . PRO A 1 338 ? -13.488 7.622 0.304 1.00 74.12 338 PRO A O 1
ATOM 2701 N N . ILE A 1 339 ? -11.809 8.699 1.347 1.00 70.50 339 ILE A N 1
ATOM 2702 C CA . ILE A 1 339 ? -11.542 7.606 2.278 1.00 70.50 339 ILE A CA 1
ATOM 2703 C C . ILE A 1 339 ? -12.741 7.506 3.220 1.00 70.50 339 ILE A C 1
ATOM 2705 O O . ILE A 1 339 ? -12.861 8.279 4.167 1.00 70.50 339 ILE A O 1
ATOM 2709 N N . ASN A 1 340 ? -13.621 6.541 2.961 1.00 72.06 340 ASN A N 1
ATOM 2710 C CA . ASN A 1 340 ? -14.730 6.238 3.849 1.00 72.06 340 ASN A CA 1
ATOM 2711 C C . ASN A 1 340 ? -14.215 5.336 4.979 1.00 72.06 340 ASN A C 1
ATOM 2713 O O . ASN A 1 340 ? -14.009 4.129 4.804 1.00 72.06 340 ASN A O 1
ATOM 2717 N N . LYS A 1 341 ? -13.903 5.953 6.122 1.00 73.81 341 LYS A N 1
ATOM 2718 C CA . LYS A 1 341 ? -13.505 5.227 7.329 1.00 73.81 341 LYS A CA 1
ATOM 2719 C C . LYS A 1 341 ? -14.735 4.482 7.848 1.00 73.81 341 LYS A C 1
ATOM 2721 O O . LYS A 1 341 ? -15.794 5.077 8.000 1.00 73.81 341 LYS A O 1
ATOM 2726 N N . LYS A 1 342 ? -14.585 3.189 8.153 1.00 74.69 342 LYS A N 1
ATOM 2727 C CA . LYS A 1 342 ? -15.651 2.435 8.823 1.00 74.69 342 LYS A CA 1
ATOM 2728 C C . LYS A 1 342 ? -15.992 3.116 10.147 1.00 74.69 342 LYS A C 1
ATOM 2730 O O . LYS A 1 342 ? -15.077 3.486 10.888 1.00 74.69 342 LYS A O 1
ATOM 2735 N N . GLU A 1 343 ? -17.284 3.253 10.426 1.00 80.12 343 GLU A N 1
ATOM 2736 C CA . GLU A 1 343 ? -17.756 3.762 11.709 1.00 80.12 343 GLU A CA 1
ATOM 2737 C C . GLU A 1 343 ? -17.214 2.894 12.854 1.00 80.12 343 GLU A C 1
ATOM 2739 O O . GLU A 1 343 ? -17.067 1.673 12.699 1.00 80.12 343 GLU A O 1
ATOM 2744 N N . PRO A 1 344 ? -16.862 3.507 13.996 1.00 82.56 344 PRO A N 1
ATOM 2745 C CA . PRO A 1 344 ? -16.420 2.753 15.153 1.00 82.56 344 PRO A CA 1
ATOM 2746 C C . PRO A 1 344 ? -17.531 1.802 15.597 1.00 82.56 344 PRO A C 1
ATOM 2748 O O . PRO A 1 344 ? -18.700 2.178 15.659 1.00 82.56 344 PRO A O 1
ATOM 2751 N N . ILE A 1 345 ? -17.158 0.572 15.947 1.00 81.75 345 ILE A N 1
ATOM 2752 C CA . ILE A 1 345 ? -18.087 -0.352 16.596 1.00 81.75 345 ILE A CA 1
ATOM 2753 C C . ILE A 1 345 ? -18.459 0.266 17.950 1.00 81.75 345 ILE A C 1
ATOM 2755 O O . ILE A 1 345 ? -17.609 0.386 18.833 1.00 81.75 345 ILE A O 1
ATOM 2759 N N . THR A 1 346 ? -19.712 0.696 18.090 1.00 89.19 346 THR A N 1
ATOM 2760 C CA . THR A 1 346 ? -20.236 1.276 19.330 1.00 89.19 346 THR A CA 1
ATOM 2761 C C . THR A 1 346 ? -20.758 0.192 20.267 1.00 89.19 346 THR A C 1
ATOM 2763 O O . THR A 1 346 ? -21.097 -0.918 19.843 1.00 89.19 346 THR A O 1
ATOM 2766 N N . TYR A 1 347 ? -20.859 0.530 21.555 1.00 86.06 347 TYR A N 1
ATOM 2767 C CA . TYR A 1 347 ? -21.449 -0.336 22.578 1.00 86.06 347 TYR A CA 1
ATOM 2768 C C . TYR A 1 347 ? -22.844 -0.837 22.173 1.00 86.06 347 TYR A C 1
ATOM 2770 O O . TYR A 1 347 ? -23.121 -2.025 22.290 1.00 86.06 347 TYR A O 1
ATOM 2778 N N . ASP A 1 348 ? -23.685 0.026 21.600 1.00 90.62 348 ASP A N 1
ATOM 2779 C CA . ASP A 1 348 ? -25.049 -0.336 21.198 1.00 90.62 348 ASP A CA 1
ATOM 2780 C C . ASP A 1 348 ? -25.094 -1.322 20.027 1.00 90.62 348 ASP A C 1
ATOM 2782 O O . ASP A 1 348 ? -26.039 -2.102 19.899 1.00 90.62 348 ASP A O 1
ATOM 2786 N N . ILE A 1 349 ? -24.095 -1.289 19.137 1.00 88.88 349 ILE A N 1
ATOM 2787 C CA . ILE A 1 349 ? -23.964 -2.277 18.058 1.00 88.88 349 ILE A CA 1
ATOM 2788 C C . ILE A 1 349 ? -23.586 -3.632 18.660 1.00 88.88 349 ILE A C 1
ATOM 2790 O O . ILE A 1 349 ? -24.205 -4.637 18.321 1.00 88.88 349 ILE A O 1
ATOM 2794 N N . ILE A 1 350 ? -22.627 -3.658 19.590 1.00 90.12 350 ILE A N 1
ATOM 2795 C CA . ILE A 1 350 ? -22.206 -4.887 20.282 1.00 90.12 350 ILE A CA 1
ATOM 2796 C C . ILE A 1 350 ? -23.367 -5.467 21.094 1.00 90.12 350 ILE A C 1
ATOM 2798 O O . ILE A 1 350 ? -23.660 -6.654 20.975 1.00 90.12 350 ILE A O 1
ATOM 2802 N N . LYS A 1 351 ? -24.071 -4.627 21.860 1.00 90.81 351 LYS A N 1
ATOM 2803 C CA . LYS A 1 351 ? -25.239 -5.013 22.653 1.00 90.81 351 LYS A CA 1
ATOM 2804 C C . LYS A 1 351 ? -26.328 -5.628 21.774 1.00 90.81 351 LYS A C 1
ATOM 2806 O O . LYS A 1 351 ? -26.755 -6.738 22.045 1.00 90.81 351 LYS A O 1
ATOM 2811 N N . ARG A 1 352 ? -26.679 -4.992 20.650 1.00 90.44 352 ARG A N 1
ATOM 2812 C CA . ARG A 1 352 ? -27.655 -5.544 19.690 1.00 90.44 352 ARG A CA 1
ATOM 2813 C C . ARG A 1 352 ? -27.231 -6.881 19.084 1.00 90.44 352 ARG A C 1
ATOM 2815 O O . ARG A 1 352 ? -28.087 -7.718 18.822 1.00 90.44 352 ARG A O 1
ATOM 2822 N N . VAL A 1 353 ? -25.937 -7.090 18.835 1.00 89.81 353 VAL A N 1
ATOM 2823 C CA . VAL A 1 353 ? -25.421 -8.381 18.348 1.00 89.81 353 VAL A CA 1
ATOM 2824 C C . VAL A 1 353 ? -25.558 -9.453 19.431 1.00 89.81 353 VAL A C 1
ATOM 2826 O O . VAL A 1 353 ? -26.034 -10.546 19.137 1.00 89.81 353 VAL A O 1
ATOM 2829 N N . ILE A 1 354 ? -25.205 -9.139 20.678 1.00 90.50 354 ILE A N 1
ATOM 2830 C CA . ILE A 1 354 ? -25.346 -10.059 21.815 1.00 90.50 354 ILE A CA 1
ATOM 2831 C C . ILE A 1 354 ? -26.819 -10.370 22.086 1.00 90.50 354 ILE A C 1
ATOM 2833 O O . ILE A 1 354 ? -27.168 -11.533 22.217 1.00 90.50 354 ILE A O 1
ATOM 2837 N N . ASP A 1 355 ? -27.699 -9.375 22.093 1.00 89.81 355 ASP A N 1
ATOM 2838 C CA . ASP A 1 355 ? -29.130 -9.580 22.336 1.00 89.81 355 ASP A CA 1
ATOM 2839 C C . ASP A 1 355 ? -29.775 -10.425 21.223 1.00 89.81 355 ASP A C 1
ATOM 2841 O O . ASP A 1 355 ? -30.666 -11.230 21.475 1.00 89.81 355 ASP A O 1
ATOM 2845 N N . LYS A 1 356 ? -29.307 -10.279 19.974 1.00 88.06 356 LYS A N 1
ATOM 2846 C CA . LYS A 1 356 ? -29.847 -11.011 18.820 1.00 88.06 356 LYS A CA 1
ATOM 2847 C C . LYS A 1 356 ? -29.329 -12.446 18.701 1.00 88.06 356 LYS A C 1
ATOM 2849 O O . LYS A 1 356 ? -30.076 -13.319 18.272 1.00 88.06 356 LYS A O 1
ATOM 2854 N N . PHE A 1 357 ? -28.058 -12.686 19.016 1.00 85.62 357 PHE A N 1
ATOM 2855 C CA . PHE A 1 357 ? -27.400 -13.979 18.779 1.00 85.62 357 PHE A CA 1
ATOM 2856 C C . PHE A 1 357 ? -27.003 -14.717 20.064 1.00 85.62 357 PHE A C 1
ATOM 2858 O O . PHE A 1 357 ? -26.743 -15.914 20.024 1.00 85.62 357 PHE A O 1
ATOM 2865 N N . GLY A 1 358 ? -26.984 -14.036 21.208 1.00 74.69 358 GLY A N 1
ATOM 2866 C CA . GLY A 1 358 ? -26.619 -14.595 22.511 1.00 74.69 358 GLY A CA 1
ATOM 2867 C C . GLY A 1 358 ? -27.723 -15.415 23.179 1.00 74.69 358 GLY A C 1
ATOM 2868 O O . GLY A 1 358 ? -27.425 -16.175 24.091 1.00 74.69 358 GLY A O 1
ATOM 2869 N N . SER A 1 359 ? -28.975 -15.312 22.717 1.00 66.19 359 SER A N 1
ATOM 2870 C CA . SER A 1 359 ? -30.101 -16.123 23.215 1.00 66.19 359 SER A CA 1
ATOM 2871 C C . SER A 1 359 ? -30.311 -17.436 22.453 1.00 66.19 359 SER A C 1
ATOM 2873 O O . SER A 1 359 ? -31.238 -18.177 22.766 1.00 66.19 359 SER A O 1
ATOM 2875 N N . SER A 1 360 ? -29.475 -17.749 21.454 1.00 59.53 360 SER A N 1
ATOM 2876 C CA . SER A 1 360 ? -29.500 -19.061 20.791 1.00 59.53 360 SER A CA 1
ATOM 2877 C C . SER A 1 360 ? -28.784 -20.096 21.658 1.00 59.53 360 SER A C 1
ATOM 2879 O O . SER A 1 360 ? -27.700 -20.571 21.329 1.00 59.53 360 SER A O 1
ATOM 2881 N N . THR A 1 361 ? -29.392 -20.432 22.792 1.00 54.62 361 THR A N 1
ATOM 2882 C CA . THR A 1 361 ? -29.027 -21.590 23.606 1.00 54.62 361 THR A CA 1
ATOM 2883 C C . THR A 1 361 ? -29.525 -22.844 22.885 1.00 54.62 361 THR A C 1
ATOM 2885 O O . THR A 1 361 ? -30.620 -23.330 23.132 1.00 54.62 361 THR A O 1
ATOM 2888 N N . ASN A 1 362 ? -28.743 -23.318 21.920 1.00 49.50 362 ASN A N 1
ATOM 2889 C CA . ASN A 1 362 ? -28.735 -24.709 21.470 1.00 49.50 362 ASN A CA 1
ATOM 2890 C C . ASN A 1 362 ? -27.291 -25.045 21.089 1.00 49.50 362 ASN A C 1
ATOM 2892 O O . ASN A 1 362 ? -26.915 -24.998 19.918 1.00 49.50 362 ASN A O 1
ATOM 2896 N N . LEU A 1 363 ? -26.484 -25.304 22.115 1.00 41.84 363 LEU A N 1
ATOM 2897 C CA . LEU A 1 363 ? -25.212 -26.014 22.044 1.00 41.84 363 LEU A CA 1
ATOM 2898 C C . LEU A 1 363 ? -25.113 -26.914 23.270 1.00 41.84 363 LEU A C 1
ATOM 2900 O O . LEU A 1 363 ? -25.405 -26.398 24.375 1.00 41.84 363 LEU A O 1
#

Solvent-accessible surface area (backbone atoms only — not comparable to full-atom values): 22639 Å² total; per-residue (Å²): 136,82,87,84,86,88,83,89,80,87,86,82,84,89,89,77,101,76,82,79,65,71,58,60,56,52,51,52,52,51,53,49,54,49,52,52,51,51,53,53,50,51,55,50,55,66,56,74,75,57,84,77,80,58,95,42,70,70,56,44,54,50,48,53,54,50,54,52,53,51,52,49,53,52,49,34,52,53,24,51,77,69,68,37,53,70,61,24,53,51,54,50,52,53,51,51,52,54,50,53,53,51,53,50,50,50,55,45,27,75,75,66,37,63,60,25,39,52,45,48,71,70,56,90,84,67,75,98,81,48,70,71,57,50,47,53,51,11,45,50,52,35,53,49,54,54,51,54,52,51,50,50,52,54,51,54,55,54,59,70,74,68,69,77,77,86,86,76,84,87,80,89,82,83,86,83,89,82,85,91,80,90,79,89,82,84,90,80,91,82,89,85,81,89,82,87,82,84,89,82,92,79,84,86,80,92,75,79,93,82,68,76,72,77,65,77,58,71,50,57,72,55,52,56,48,72,67,51,76,54,72,81,55,34,62,57,48,72,44,44,66,61,55,61,53,59,77,42,55,72,69,55,43,54,50,22,52,52,32,32,51,54,46,42,54,53,21,60,77,69,81,44,61,68,76,85,46,51,57,64,58,52,46,52,51,52,48,53,44,49,77,65,66,46,52,38,70,55,52,52,36,36,56,53,13,46,51,48,57,38,58,74,45,66,48,85,61,59,78,75,47,66,65,56,54,53,52,49,54,53,40,36,63,76,40,54,69,81,86,79,73,79,78,79,90,45,70,68,57,53,49,53,50,45,68,70,59,65,72,69,83,80,128

Nearest PDB structures (foldseek):
  1pvp-assembly1_A-2  TM=8.193E-01  e=1.013E-03  Punavirus P1
  1pvr-assembly1_B-2  TM=8.199E-01  e=1.687E-03  Punavirus P1
  1pvr-assembly1_A  TM=8.188E-01  e=1.687E-03  Punavirus P1
  1kbu-assembly1_A  TM=8.117E-01  e=1.776E-03  Punavirus P1
  5crx-assembly1_B-2  TM=7.835E-01  e=1.967E-03  Punavirus P1

Secondary structure (DSSP, 8-state):
-------------------SHHHHHHHHHHHHHHHHHHHHHHHHHHHHT-----SSHHHHHHHHHHHHHHHHHHHHHHHHHTT-HHHHHHHHHHHHHHHHHHHHHHHHHHHH-HHHHHHHHS-----TT-HHHHHHHHHHHHHHHHHHHHHHHHHHHHHTTS-PPP-PPPPP------------------------------PPPP--TT-TTTTTT-SGGGTGGGG---HHHHHHHHHHHHHHHTTS-HHHHHHHHHHHHHHHHHHHHTT--STTPPHHHHHHHHHHHHHTT--HHHHHHHHHHHHHHHHHTT---GGGSHHHHHHHHHHHHHHPPP--PPPP--HHHHHHHHHHHTT----

Radius of gyration: 38.8 Å; Cα contacts (8 Å, |Δi|>4): 151; chains: 1; bounding box: 102×61×155 Å

Organism: Mytilus coruscus (NCBI:txid42192)

Sequence (363 aa):
MNDEEEFSHEPDVHDMPSRAVPRQKKEIVSEIDLKLSLQALENTTRSTTHTQKFKFEGNSTQHSFNSLRLDEIFKVKSFIERGSLKAALKLLGESEKALKELNKVKRIADKYARDVVEEYIDDPLTDNSEDATKLRQAEFRAKAKRRDKARLAHHIQKNHLTADPPTIPRTYTPSPNTTVERRATSVSIATQKDTLPTSAQRKPQDSNPGSSTKTRFQFSYWKDLQAIQNPSLRDFASKLPNIGEASKSKNTVKKYACAFKRFCVWCANYDLCPLPASVTTVAVYLSFLIQSEVSASVLNCAFYGIKWEHDLNLYSNVFSNDFLSIVLEGGVRLLSKPINKKEPITYDIIKRVIDKFGSSTNL

Foldseek 3Di:
DDDDDDDDDDDDDDDDPDDPPPPVVVVVVVVVVVVVVVVVVVVVVVVVPDPPDDPDVVVVVVVVLVVVLVVLVVVLVVCVVVVNNVVSVVSVVVSVVVVVVVVVLVVLCVVQNDQLSVQLVPDPDDDDDCSPVSSVVSSVVSVVVVVVVVVVVVVVVVVVVPDDDDDDDDDDDDDDDDDDDDDDDDDDDDDDDDDDDDDDDDDDDDDDPPDLPPVLQPAACLVVLVVPPDPVCVVVSVCVLVVLLVVDDPVLSVLLSVLLVVLVVVCVVVVADLVVGALVSLLVVLVVCLVVLHALVSSVSNVVSSQSSNVSNVHDRNVVDCVSVVSNVVSNVSNDDPPDDDDDCDPVNVVVVCVVPVPPPDD

InterPro domains:
  IPR010998 Integrase/recombinase, N-terminal [G3DSA:1.10.150.130] (235-335)

pLDDT: mean 70.08, std 22.29, range [23.7, 97.5]

Mean predicted aligned error: 22.1 Å